Protein AF-A0A7J8EWM6-F1 (afdb_monomer_lite)

Structure (mmCIF, N/CA/C/O backbone):
data_AF-A0A7J8EWM6-F1
#
_entry.id   AF-A0A7J8EWM6-F1
#
loop_
_atom_site.group_PDB
_atom_site.id
_atom_site.type_symbol
_atom_site.label_atom_id
_atom_site.label_alt_id
_atom_site.label_comp_id
_atom_site.label_asym_id
_atom_site.label_entity_id
_atom_site.label_seq_id
_atom_site.pdbx_PDB_ins_code
_atom_site.Cartn_x
_atom_site.Cartn_y
_atom_site.Cartn_z
_atom_site.occupancy
_atom_site.B_iso_or_equiv
_atom_site.auth_seq_id
_atom_site.auth_comp_id
_atom_site.auth_asym_id
_atom_site.auth_atom_id
_atom_site.pdbx_PDB_model_num
ATOM 1 N N . MET A 1 1 ? 20.857 4.469 3.061 1.00 80.75 1 MET A N 1
ATOM 2 C CA . MET A 1 1 ? 19.420 4.807 3.181 1.00 80.75 1 MET A CA 1
ATOM 3 C C . MET A 1 1 ? 18.848 4.501 4.562 1.00 80.75 1 MET A C 1
ATOM 5 O O . MET A 1 1 ? 18.322 5.424 5.166 1.00 80.75 1 MET A O 1
ATOM 9 N N . ALA A 1 2 ? 19.023 3.299 5.124 1.00 87.69 2 ALA A N 1
ATOM 10 C CA . ALA A 1 2 ? 18.462 2.929 6.436 1.00 87.69 2 ALA A CA 1
ATOM 11 C C . ALA A 1 2 ? 18.712 3.943 7.580 1.00 87.69 2 ALA A C 1
ATOM 13 O O . ALA A 1 2 ? 17.785 4.314 8.297 1.00 87.69 2 ALA A O 1
ATOM 14 N N . GLN A 1 3 ? 19.941 4.462 7.718 1.00 91.25 3 GLN A N 1
ATOM 15 C CA . GLN A 1 3 ? 20.266 5.491 8.724 1.00 91.25 3 GLN A CA 1
ATOM 16 C C . GLN A 1 3 ? 19.497 6.806 8.516 1.00 91.25 3 GLN A C 1
ATOM 18 O O . GLN A 1 3 ? 19.156 7.489 9.478 1.00 91.25 3 GLN A O 1
ATOM 23 N N . PHE A 1 4 ? 19.223 7.174 7.264 1.00 92.06 4 PHE A N 1
ATOM 24 C CA . PHE A 1 4 ? 18.443 8.365 6.940 1.00 92.06 4 PHE A CA 1
ATOM 25 C C . PHE A 1 4 ? 16.969 8.163 7.309 1.00 92.06 4 PHE A C 1
ATOM 27 O O . PHE A 1 4 ? 16.397 9.003 8.000 1.00 92.06 4 PHE A O 1
ATOM 34 N N . HIS A 1 5 ? 16.390 7.009 6.955 1.00 93.31 5 HIS A N 1
ATOM 35 C CA . HIS A 1 5 ? 15.033 6.634 7.374 1.00 93.31 5 HIS A CA 1
ATOM 36 C C . HIS A 1 5 ? 14.892 6.597 8.895 1.00 93.31 5 HIS A C 1
ATOM 38 O O . HIS A 1 5 ? 13.878 7.036 9.424 1.00 93.31 5 HIS A O 1
ATOM 44 N N . GLU A 1 6 ? 15.917 6.115 9.605 1.00 94.19 6 GLU A N 1
ATOM 45 C CA . GLU A 1 6 ? 15.952 6.128 11.070 1.00 94.19 6 GLU A CA 1
ATOM 46 C C . GLU A 1 6 ? 15.897 7.548 11.637 1.00 94.19 6 GLU A C 1
ATOM 48 O O . GLU A 1 6 ? 15.084 7.824 12.512 1.00 94.19 6 GLU A O 1
ATOM 53 N N . LYS A 1 7 ? 16.698 8.477 11.108 1.00 96.44 7 LYS A N 1
ATOM 54 C CA . LYS A 1 7 ? 16.684 9.873 11.569 1.00 96.44 7 LYS A CA 1
ATOM 55 C C . LYS A 1 7 ? 15.331 10.550 11.333 1.00 96.44 7 LYS A C 1
ATOM 57 O O . LYS A 1 7 ? 14.840 11.227 12.234 1.00 96.44 7 LYS A O 1
ATOM 62 N N . ILE A 1 8 ? 14.709 10.337 10.168 1.00 96.12 8 ILE A N 1
ATOM 63 C CA . ILE A 1 8 ? 13.366 10.874 9.880 1.00 96.12 8 ILE A CA 1
ATOM 64 C C . ILE A 1 8 ? 12.336 10.269 10.837 1.00 96.12 8 ILE A C 1
ATOM 66 O O . ILE A 1 8 ? 11.538 11.001 11.417 1.00 96.12 8 ILE A O 1
ATOM 70 N N . TYR A 1 9 ? 12.371 8.951 11.038 1.00 96.94 9 TYR A N 1
ATOM 71 C CA . TYR A 1 9 ? 11.491 8.266 11.983 1.00 96.94 9 TYR A CA 1
ATOM 72 C C . TYR A 1 9 ? 11.616 8.840 13.400 1.00 96.94 9 TYR A C 1
ATOM 74 O O . TYR A 1 9 ? 10.601 9.185 14.001 1.00 96.94 9 TYR A O 1
ATOM 82 N N . GLN A 1 10 ? 12.839 8.987 13.920 1.00 97.50 10 GLN A N 1
ATOM 83 C CA . GLN A 1 10 ? 13.068 9.530 15.262 1.00 97.50 10 GLN A CA 1
ATOM 84 C C . GLN A 1 10 ? 12.567 10.971 15.374 1.00 97.50 10 GLN A C 1
ATOM 86 O O . GLN A 1 10 ? 11.915 11.320 16.355 1.00 97.50 10 GLN A O 1
ATOM 91 N N . MET A 1 11 ? 12.794 11.793 14.346 1.00 97.44 11 MET A N 1
ATOM 92 C CA . MET A 1 11 ? 12.261 13.153 14.293 1.00 97.44 11 MET A CA 1
ATOM 93 C C . MET A 1 11 ? 10.727 13.159 14.360 1.00 97.44 11 MET A C 1
ATOM 95 O O . MET A 1 11 ? 10.163 13.823 15.227 1.00 97.44 11 MET A O 1
ATOM 99 N N . LEU A 1 12 ? 10.046 12.390 13.501 1.00 96.94 12 LEU A N 1
ATOM 100 C CA . LEU A 1 12 ? 8.580 12.306 13.498 1.00 96.94 12 LEU A CA 1
ATOM 101 C C . LEU A 1 12 ? 8.041 11.781 14.832 1.00 96.94 12 LEU A C 1
ATOM 103 O O . LEU A 1 12 ? 7.093 12.337 15.379 1.00 96.94 12 LEU A O 1
ATOM 107 N N . LYS A 1 13 ? 8.667 10.740 15.386 1.00 96.81 13 LYS A N 1
ATOM 108 C CA . LYS A 1 13 ? 8.299 10.166 16.681 1.00 96.81 13 LYS A CA 1
ATOM 109 C C . LYS A 1 13 ? 8.401 11.195 17.805 1.00 96.81 13 LYS A C 1
ATOM 111 O O . LYS A 1 13 ? 7.464 11.312 18.589 1.00 96.81 13 LYS A O 1
ATOM 116 N N . ASN A 1 14 ? 9.497 11.948 17.863 1.00 97.50 14 ASN A N 1
ATOM 117 C CA . ASN A 1 14 ? 9.706 12.971 18.884 1.00 97.50 14 ASN A CA 1
ATOM 118 C C . ASN A 1 14 ? 8.673 14.101 18.760 1.00 97.50 14 ASN A C 1
ATOM 120 O O . ASN A 1 14 ? 8.108 14.520 19.766 1.00 97.50 14 ASN A O 1
ATOM 124 N N . LEU A 1 15 ? 8.359 14.541 17.536 1.00 96.81 15 LEU A N 1
ATOM 125 C CA . LEU A 1 15 ? 7.328 15.559 17.290 1.00 96.81 15 LEU A CA 1
ATOM 126 C C . LEU A 1 15 ? 5.929 15.087 17.717 1.00 96.81 15 LEU A C 1
ATOM 128 O O . LEU A 1 15 ? 5.193 15.841 18.348 1.00 96.81 15 LEU A O 1
ATOM 132 N N . LEU A 1 16 ? 5.580 13.826 17.440 1.00 95.75 16 LEU A N 1
ATOM 133 C CA . LEU A 1 16 ? 4.303 13.228 17.856 1.00 95.75 16 LEU A CA 1
ATOM 134 C C . LEU A 1 16 ? 4.159 13.097 19.382 1.00 95.75 16 LEU A C 1
ATOM 136 O O . LEU A 1 16 ? 3.037 12.971 19.873 1.00 95.75 16 LEU A O 1
ATOM 140 N N . GLN A 1 17 ? 5.272 13.089 20.121 1.00 95.31 17 GLN A N 1
ATOM 141 C CA . GLN A 1 17 ? 5.311 12.919 21.577 1.00 95.31 17 GLN A CA 1
ATOM 142 C C . GLN A 1 17 ? 5.496 14.234 22.346 1.00 95.31 17 GLN A C 1
ATOM 144 O O . GLN A 1 17 ? 5.354 14.231 23.566 1.00 95.31 17 GLN A O 1
ATOM 149 N N . LEU A 1 18 ? 5.802 15.343 21.662 1.00 96.38 18 LEU A N 1
ATOM 150 C CA . LEU A 1 18 ? 6.180 16.601 22.307 1.00 96.38 18 LEU A CA 1
ATOM 151 C C . LEU A 1 18 ? 5.006 17.285 23.026 1.00 96.38 18 LEU A C 1
ATOM 153 O O . LEU A 1 18 ? 5.119 17.644 24.194 1.00 96.38 18 LEU A O 1
ATOM 157 N N . SER A 1 19 ? 3.885 17.478 22.330 1.00 96.94 19 SER A N 1
ATOM 158 C CA . SER A 1 19 ? 2.649 18.041 22.889 1.00 96.94 19 SER A CA 1
ATOM 159 C C . SER A 1 19 ? 1.439 17.687 22.013 1.00 96.94 19 SER A C 1
ATOM 161 O O . SER A 1 19 ? 1.625 17.378 20.829 1.00 96.94 19 SER A O 1
ATOM 163 N N . PRO A 1 20 ? 0.198 17.747 22.538 1.00 94.50 20 PRO A N 1
ATOM 164 C CA . PRO A 1 20 ? -1.015 17.547 21.739 1.00 94.50 20 PRO A CA 1
ATOM 165 C C . PRO A 1 20 ? -1.100 18.484 20.526 1.00 94.50 20 PRO A C 1
ATOM 167 O O . PRO A 1 20 ? -1.454 18.048 19.432 1.00 94.50 20 PRO A O 1
ATOM 170 N N . GLU A 1 21 ? -0.704 19.745 20.690 1.00 95.69 21 GLU A N 1
ATOM 171 C CA . GLU A 1 21 ? -0.667 20.752 19.626 1.00 95.69 21 GLU A CA 1
ATOM 172 C C . GLU A 1 21 ? 0.356 20.388 18.548 1.00 95.69 21 GLU A C 1
ATOM 174 O O . GLU A 1 21 ? 0.033 20.403 17.363 1.00 95.69 21 GLU A O 1
ATOM 179 N N . THR A 1 22 ? 1.574 19.999 18.941 1.00 97.06 22 THR A N 1
ATOM 180 C CA . THR A 1 22 ? 2.618 19.602 17.982 1.00 97.06 22 THR A CA 1
ATOM 181 C C . THR A 1 22 ? 2.192 18.357 17.209 1.00 97.06 22 THR A C 1
ATOM 183 O O . THR A 1 22 ? 2.348 18.305 15.988 1.00 97.06 22 THR A O 1
ATOM 186 N N . LYS A 1 23 ? 1.597 17.379 17.906 1.00 96.31 23 LYS A N 1
ATOM 187 C CA . LYS A 1 23 ? 1.028 16.171 17.304 1.00 96.31 23 LYS A CA 1
ATOM 188 C C . LYS A 1 23 ? -0.044 16.519 16.266 1.00 96.31 23 LYS A C 1
ATOM 190 O O . LYS A 1 23 ? -0.004 15.983 15.162 1.00 96.31 23 LYS A O 1
ATOM 195 N N . HIS A 1 24 ? -0.973 17.414 16.597 1.00 95.94 24 HIS A N 1
ATOM 196 C CA . HIS A 1 24 ? -1.996 17.870 15.657 1.00 95.94 24 HIS A CA 1
ATOM 197 C C . HIS A 1 24 ? -1.368 18.545 14.430 1.00 95.94 24 HIS A C 1
ATOM 199 O O . HIS A 1 24 ? -1.663 18.163 13.302 1.00 95.94 24 HIS A O 1
ATOM 205 N N . CYS A 1 25 ? -0.431 19.477 14.626 1.00 97.19 25 CYS A N 1
ATOM 206 C CA . CYS A 1 25 ? 0.234 20.179 13.528 1.00 97.19 25 CYS A CA 1
ATOM 207 C C . CYS A 1 25 ? 0.987 19.230 12.584 1.00 97.19 25 CYS A C 1
ATOM 209 O O . CYS A 1 25 ? 0.867 19.361 11.364 1.00 97.19 25 CYS A O 1
ATOM 211 N N . ILE A 1 26 ? 1.744 18.262 13.116 1.00 97.56 26 ILE A N 1
ATOM 212 C CA . ILE A 1 26 ? 2.507 17.330 12.273 1.00 97.56 26 ILE A CA 1
ATOM 213 C C . ILE A 1 26 ? 1.589 16.358 11.525 1.00 97.56 26 ILE A C 1
ATOM 215 O O . ILE A 1 26 ? 1.827 16.086 10.349 1.00 97.56 26 ILE A O 1
ATOM 219 N N . LEU A 1 27 ? 0.517 15.869 12.158 1.00 97.69 27 LEU A N 1
ATOM 220 C CA . LEU A 1 27 ? -0.456 15.004 11.492 1.00 97.69 27 LEU A CA 1
ATOM 221 C C . LEU A 1 27 ? -1.254 15.779 10.434 1.00 97.69 27 LEU A C 1
ATOM 223 O O . LEU A 1 27 ? -1.438 15.263 9.334 1.00 97.69 27 LEU A O 1
ATOM 227 N N . SER A 1 28 ? -1.644 17.029 10.709 1.00 97.50 28 SER A N 1
ATOM 228 C CA . SER A 1 28 ? -2.251 17.938 9.725 1.00 97.50 28 SER A CA 1
ATOM 229 C C . SER A 1 28 ? -1.329 18.159 8.528 1.00 97.50 28 SER A C 1
ATOM 231 O O . SER A 1 28 ? -1.771 18.071 7.383 1.00 97.50 28 SER A O 1
ATOM 233 N N . TRP A 1 29 ? -0.035 18.394 8.767 1.00 97.75 29 TRP A N 1
ATOM 234 C CA . TRP A 1 29 ? 0.949 18.525 7.694 1.00 97.75 29 TRP A CA 1
ATOM 235 C C . TRP A 1 29 ? 1.056 17.242 6.860 1.00 97.75 29 TRP A C 1
ATOM 237 O O . TRP A 1 29 ? 1.016 17.319 5.632 1.00 97.75 29 TRP A O 1
ATOM 247 N N . LEU A 1 30 ? 1.123 16.068 7.501 1.00 98.25 30 LEU A N 1
ATOM 248 C CA . LEU A 1 30 ? 1.152 14.774 6.810 1.00 98.25 30 LEU A CA 1
ATOM 249 C C . LEU A 1 30 ? -0.106 14.561 5.960 1.00 98.25 30 LEU A C 1
ATOM 251 O O . LEU A 1 30 ? 0.004 14.263 4.772 1.00 98.25 30 LEU A O 1
ATOM 255 N N . GLY A 1 31 ? -1.292 14.758 6.536 1.00 97.56 31 GLY A N 1
ATOM 256 C CA . GLY A 1 31 ? -2.563 14.598 5.832 1.00 97.56 31 GLY A CA 1
ATOM 257 C C . GLY A 1 31 ? -2.707 15.548 4.642 1.00 97.56 31 GLY A C 1
ATOM 258 O O . GLY A 1 31 ? -3.067 15.115 3.547 1.00 97.56 31 GLY A O 1
ATOM 259 N N . ASN A 1 32 ? -2.341 16.822 4.812 1.00 96.88 32 ASN A N 1
ATOM 260 C CA . ASN A 1 32 ? -2.344 17.812 3.732 1.00 96.88 32 ASN A CA 1
ATOM 261 C C . ASN A 1 32 ? -1.320 17.474 2.640 1.00 96.88 32 ASN A C 1
ATOM 263 O O . ASN A 1 32 ? -1.623 17.594 1.454 1.00 96.88 32 ASN A O 1
ATOM 267 N N . CYS A 1 33 ? -0.122 17.022 3.025 1.00 97.50 33 CYS A N 1
ATOM 268 C CA . CYS A 1 33 ? 0.924 16.611 2.093 1.00 97.50 33 CYS A CA 1
ATOM 269 C C . CYS A 1 33 ? 0.457 15.444 1.215 1.00 97.50 33 CYS A C 1
ATOM 271 O O . CYS A 1 33 ? 0.578 15.505 -0.010 1.00 97.50 33 CYS A O 1
ATOM 273 N N . LEU A 1 34 ? -0.122 14.406 1.824 1.00 97.69 34 LEU A N 1
ATOM 274 C CA . LEU A 1 34 ? -0.662 13.258 1.101 1.00 97.69 34 LEU A CA 1
ATOM 275 C C . LEU A 1 34 ? -1.830 13.661 0.195 1.00 97.69 34 LEU A C 1
ATOM 277 O O . LEU A 1 34 ? -1.856 13.281 -0.974 1.00 97.69 34 LEU A O 1
ATOM 281 N N . HIS A 1 35 ? -2.747 14.492 0.690 1.00 95.81 35 HIS A N 1
ATOM 282 C CA . HIS A 1 35 ? -3.892 14.964 -0.085 1.00 95.81 35 HIS A CA 1
ATOM 283 C C . HIS A 1 35 ? -3.485 15.790 -1.315 1.00 95.81 35 HIS A C 1
ATOM 285 O O . HIS A 1 35 ? -3.961 15.530 -2.420 1.00 95.81 35 HIS A O 1
ATOM 291 N N . ALA A 1 36 ? -2.543 16.727 -1.161 1.00 95.31 36 ALA A N 1
ATOM 292 C CA . ALA A 1 36 ? -2.014 17.533 -2.266 1.00 95.31 36 ALA A CA 1
ATOM 293 C C . ALA A 1 36 ? -1.367 16.677 -3.372 1.00 95.31 36 ALA A C 1
ATOM 295 O O . ALA A 1 36 ? -1.263 17.094 -4.524 1.00 95.31 36 ALA A O 1
ATOM 296 N N . ASN A 1 37 ? -0.961 15.455 -3.029 1.00 95.06 37 ASN A N 1
ATOM 297 C CA . ASN A 1 37 ? -0.295 14.509 -3.910 1.00 95.06 37 ASN A CA 1
ATOM 298 C C . ASN A 1 37 ? -1.194 13.343 -4.361 1.00 95.06 37 ASN A C 1
ATOM 300 O O . ASN A 1 37 ? -0.712 12.444 -5.050 1.00 95.06 37 ASN A O 1
ATOM 304 N N . ALA A 1 38 ? -2.497 13.369 -4.057 1.00 93.12 38 ALA A N 1
ATOM 305 C CA . ALA A 1 38 ? -3.455 12.317 -4.420 1.00 93.12 38 ALA A CA 1
ATOM 306 C C . ALA A 1 38 ? -3.567 12.069 -5.940 1.00 93.12 38 ALA A C 1
ATOM 308 O O . ALA A 1 38 ? -4.041 11.030 -6.389 1.00 93.12 38 ALA A O 1
ATOM 309 N N . GLY A 1 39 ? -3.129 13.020 -6.773 1.00 89.75 39 GLY A N 1
ATOM 310 C CA . GLY A 1 39 ? -3.094 12.845 -8.226 1.00 89.75 39 GLY A CA 1
ATOM 311 C C . GLY A 1 39 ? -1.971 11.938 -8.739 1.00 89.75 39 GLY A C 1
ATOM 312 O O . GLY A 1 39 ? -2.036 11.519 -9.891 1.00 89.75 39 GLY A O 1
ATOM 313 N N . ARG A 1 40 ? -0.974 11.588 -7.911 1.00 90.06 40 ARG A N 1
ATOM 314 C CA . ARG A 1 40 ? 0.211 10.809 -8.325 1.00 90.06 40 ARG A CA 1
ATOM 315 C C . ARG A 1 40 ? -0.113 9.427 -8.904 1.00 90.06 40 ARG A C 1
ATOM 317 O O . ARG A 1 40 ? 0.634 8.963 -9.765 1.00 90.06 40 ARG A O 1
ATOM 324 N N . THR A 1 41 ? -1.187 8.784 -8.451 1.00 84.25 41 THR A N 1
ATOM 325 C CA . THR A 1 41 ? -1.615 7.438 -8.887 1.00 84.25 41 THR A CA 1
ATOM 326 C C . THR A 1 41 ? -2.631 7.469 -10.029 1.00 84.25 41 THR A C 1
ATOM 328 O O . THR A 1 41 ? -2.963 6.430 -10.593 1.00 84.25 41 THR A O 1
ATOM 331 N N . LYS A 1 42 ? -3.120 8.650 -10.432 1.00 82.06 42 LYS A N 1
ATOM 332 C CA . LYS A 1 42 ? -4.115 8.759 -11.505 1.00 82.06 42 LYS A CA 1
ATOM 333 C C . LYS A 1 42 ? -3.479 8.484 -12.868 1.00 82.06 42 LYS A C 1
ATOM 335 O O . LYS A 1 42 ? -2.371 8.932 -13.152 1.00 82.06 42 LYS A O 1
ATOM 340 N N . ILE A 1 43 ? -4.220 7.812 -13.753 1.00 66.88 43 ILE A N 1
ATOM 341 C CA . ILE A 1 43 ? -3.747 7.393 -15.089 1.00 66.88 43 ILE A CA 1
ATOM 342 C C . ILE A 1 43 ? -3.171 8.571 -15.891 1.00 66.88 43 ILE A C 1
ATOM 344 O O . ILE A 1 43 ? -2.110 8.442 -16.503 1.00 66.88 43 ILE A O 1
ATOM 348 N N . TRP A 1 44 ? -3.824 9.735 -15.839 1.00 61.22 44 TRP A N 1
ATOM 349 C CA . TRP A 1 44 ? -3.383 10.934 -16.556 1.00 61.22 44 TRP A CA 1
ATOM 350 C C . TRP A 1 44 ? -2.036 11.474 -16.059 1.00 61.22 44 TRP A C 1
ATOM 352 O O . TRP A 1 44 ? -1.294 12.048 -16.848 1.00 61.22 44 TRP A O 1
ATOM 362 N N . ALA A 1 45 ? -1.655 11.240 -14.798 1.00 59.16 45 ALA A N 1
ATOM 363 C CA . ALA A 1 45 ? -0.362 11.679 -14.272 1.00 59.16 45 ALA A CA 1
ATOM 364 C C . ALA A 1 45 ? 0.826 10.962 -14.942 1.00 59.16 45 ALA A C 1
ATOM 366 O O . ALA A 1 45 ? 1.942 11.472 -14.911 1.00 59.16 45 ALA A O 1
ATOM 367 N N . ASN A 1 46 ? 0.595 9.807 -15.579 1.00 56.47 46 ASN A N 1
ATOM 368 C CA . ASN A 1 46 ? 1.596 9.096 -16.383 1.00 56.47 46 ASN A CA 1
ATOM 369 C C . ASN A 1 46 ? 1.660 9.574 -17.846 1.00 56.47 46 ASN A C 1
ATOM 371 O O . ASN A 1 46 ? 2.564 9.170 -18.571 1.00 56.47 46 ASN A O 1
ATOM 375 N N . GLN A 1 47 ? 0.692 10.379 -18.287 1.00 55.44 47 GLN A N 1
ATOM 376 C CA . GLN A 1 47 ? 0.583 10.915 -19.653 1.00 55.44 47 GLN A CA 1
ATOM 377 C C . GLN A 1 47 ? 0.924 12.410 -19.719 1.00 55.44 47 GLN A C 1
ATOM 379 O O . GLN A 1 47 ? 0.969 12.993 -20.800 1.00 55.44 47 GLN A O 1
ATOM 384 N N . MET A 1 48 ? 1.142 13.035 -18.562 1.00 58.56 48 MET A N 1
ATOM 385 C CA . MET A 1 48 ? 1.472 14.448 -18.458 1.00 58.56 48 MET A CA 1
ATOM 386 C C . MET A 1 48 ? 2.883 14.719 -19.009 1.00 58.56 48 MET A C 1
ATOM 388 O O . MET A 1 48 ? 3.816 13.986 -18.673 1.00 58.56 48 MET A O 1
ATOM 392 N N . PRO A 1 49 ? 3.058 15.775 -19.827 1.00 54.66 49 PRO A N 1
ATOM 393 C CA . PRO A 1 49 ? 4.371 16.241 -20.267 1.00 54.66 49 PRO A CA 1
ATOM 394 C C . PRO A 1 49 ? 5.326 16.479 -19.091 1.00 54.66 49 PRO A C 1
ATOM 396 O O . PRO A 1 49 ? 4.885 16.902 -18.021 1.00 54.66 49 PRO A O 1
ATOM 399 N N . GLU A 1 50 ? 6.636 16.286 -19.299 1.00 58.66 50 GLU A N 1
ATOM 400 C CA . GLU A 1 50 ? 7.644 16.343 -18.224 1.00 58.66 50 GLU A CA 1
ATOM 401 C C . GLU A 1 50 ? 7.607 17.635 -17.388 1.00 58.66 50 GLU A C 1
ATOM 403 O O . GLU A 1 50 ? 7.886 17.614 -16.190 1.00 58.66 50 GLU A O 1
ATOM 408 N N . ILE A 1 51 ? 7.179 18.747 -17.991 1.00 54.09 51 ILE A N 1
ATOM 409 C CA . ILE A 1 51 ? 7.007 20.047 -17.330 1.00 54.09 51 ILE A CA 1
ATOM 410 C C . ILE A 1 51 ? 6.007 20.019 -16.158 1.00 54.09 51 ILE A C 1
ATOM 412 O O . ILE A 1 51 ? 6.131 20.815 -15.233 1.00 54.09 51 ILE A O 1
ATOM 416 N N . PHE A 1 52 ? 5.051 19.086 -16.151 1.00 57.47 52 PHE A N 1
ATOM 417 C CA . PHE A 1 52 ? 4.055 18.943 -15.086 1.00 57.47 52 PHE A CA 1
ATOM 418 C C . PHE A 1 52 ? 4.480 17.954 -13.991 1.00 57.47 52 PHE A C 1
ATOM 420 O O . PHE A 1 52 ? 3.811 17.879 -12.958 1.00 57.47 52 PHE A O 1
ATOM 427 N N . PHE A 1 53 ? 5.612 17.244 -14.136 1.00 57.19 53 PHE A N 1
ATOM 428 C CA . PHE A 1 53 ? 6.146 16.411 -13.046 1.00 57.19 53 PHE A CA 1
ATOM 429 C C . PHE A 1 53 ? 6.519 17.233 -11.804 1.00 57.19 53 PHE A C 1
ATOM 431 O O . PHE A 1 53 ? 6.561 16.682 -10.708 1.00 57.19 53 PHE A O 1
ATOM 438 N N . GLN A 1 54 ? 6.713 18.548 -11.948 1.00 64.62 54 GLN A N 1
ATOM 439 C CA . GLN A 1 54 ? 6.967 19.464 -10.832 1.00 64.62 54 GLN A CA 1
ATOM 440 C C . GLN A 1 54 ? 5.725 19.768 -9.975 1.00 64.62 54 GLN A C 1
ATOM 442 O O . GLN A 1 54 ? 5.856 20.395 -8.928 1.00 64.62 54 GLN A O 1
ATOM 447 N N . MET A 1 55 ? 4.525 19.333 -10.383 1.00 80.19 55 MET A N 1
ATOM 448 C CA . MET A 1 55 ? 3.291 19.602 -9.632 1.00 80.19 55 MET A CA 1
ATOM 449 C C . MET A 1 55 ? 3.153 18.732 -8.370 1.00 80.19 55 MET A C 1
ATOM 451 O O . MET A 1 55 ? 2.385 19.070 -7.472 1.00 80.19 55 MET A O 1
ATOM 455 N N . TYR A 1 56 ? 3.898 17.625 -8.292 1.00 89.75 56 TYR A N 1
ATOM 456 C CA . TYR A 1 56 ? 3.876 16.687 -7.171 1.00 89.75 56 TYR A CA 1
ATOM 457 C C . TYR A 1 56 ? 5.259 16.529 -6.539 1.00 89.75 56 TYR A C 1
ATOM 459 O O . TYR A 1 56 ? 6.288 16.744 -7.177 1.00 89.75 56 TYR A O 1
ATOM 467 N N . ALA A 1 57 ? 5.288 16.105 -5.276 1.00 92.94 57 ALA A N 1
ATOM 468 C CA . ALA A 1 57 ? 6.536 15.751 -4.611 1.00 92.94 57 ALA A CA 1
ATOM 469 C C . ALA A 1 57 ? 7.197 14.549 -5.306 1.00 92.94 57 ALA A C 1
ATOM 471 O O . ALA A 1 57 ? 6.519 13.734 -5.931 1.00 92.94 57 ALA A O 1
ATOM 472 N N . SER A 1 58 ? 8.520 14.431 -5.197 1.00 92.19 58 SER A N 1
ATOM 473 C CA . SER A 1 58 ? 9.303 13.411 -5.906 1.00 92.19 58 SER A CA 1
ATOM 474 C C . SER A 1 58 ? 9.081 11.989 -5.375 1.00 92.19 58 SER A C 1
ATOM 476 O O . SER A 1 58 ? 8.654 11.782 -4.237 1.00 92.19 58 SER A O 1
ATOM 478 N N . ASP A 1 59 ? 9.441 10.981 -6.174 1.00 92.06 59 ASP A N 1
ATOM 479 C CA . ASP A 1 59 ? 9.381 9.578 -5.737 1.00 92.06 59 ASP A CA 1
ATOM 480 C C . ASP A 1 59 ? 10.331 9.312 -4.559 1.00 92.06 59 ASP A C 1
ATOM 482 O O . ASP A 1 59 ? 9.982 8.603 -3.618 1.00 92.06 59 ASP A O 1
ATOM 486 N N . ALA A 1 60 ? 11.497 9.968 -4.547 1.00 93.00 60 ALA A N 1
ATOM 487 C CA . ALA A 1 60 ? 12.431 9.913 -3.426 1.00 93.00 60 ALA A CA 1
ATOM 488 C C . ALA A 1 60 ? 11.817 10.462 -2.127 1.00 93.00 60 ALA A C 1
ATOM 490 O O . ALA A 1 60 ? 12.046 9.900 -1.055 1.00 93.00 60 ALA A O 1
ATOM 491 N N . PHE A 1 61 ? 11.021 11.536 -2.198 1.00 95.62 61 PHE A N 1
ATOM 492 C CA . PHE A 1 61 ? 10.302 12.050 -1.032 1.00 95.62 61 PHE A CA 1
ATOM 493 C C . PHE A 1 61 ? 9.333 10.998 -0.479 1.00 95.62 61 PHE A C 1
ATOM 495 O O . PHE A 1 61 ? 9.388 10.682 0.708 1.00 95.62 61 PHE A O 1
ATOM 502 N N . PHE A 1 62 ? 8.504 10.403 -1.340 1.00 96.44 62 PHE A N 1
ATOM 503 C CA . PHE A 1 62 ? 7.502 9.420 -0.926 1.00 96.44 62 PHE A CA 1
ATOM 504 C C . PHE A 1 62 ? 8.095 8.103 -0.421 1.00 96.44 62 PHE A C 1
ATOM 506 O O . PHE A 1 62 ? 7.583 7.557 0.554 1.00 96.44 62 PHE A O 1
ATOM 513 N N . LEU A 1 63 ? 9.187 7.611 -1.015 1.00 95.12 63 LEU A N 1
ATOM 514 C CA . LEU A 1 63 ? 9.891 6.436 -0.495 1.00 95.12 63 LEU A CA 1
ATOM 515 C C . LEU A 1 63 ? 10.438 6.689 0.915 1.00 95.12 63 LEU A C 1
ATOM 517 O O . LEU A 1 63 ? 10.262 5.864 1.809 1.00 95.12 63 LEU A O 1
ATOM 521 N N . ASN A 1 64 ? 11.067 7.846 1.141 1.00 96.06 64 ASN A N 1
ATOM 522 C CA . ASN A 1 64 ? 11.633 8.186 2.446 1.00 96.06 64 ASN A CA 1
ATOM 523 C C . ASN A 1 64 ? 10.551 8.447 3.504 1.00 96.06 64 ASN A C 1
ATOM 525 O O . ASN A 1 64 ? 10.685 7.990 4.641 1.00 96.06 64 ASN A O 1
ATOM 529 N N . LEU A 1 65 ? 9.474 9.148 3.134 1.00 97.00 65 LEU A N 1
ATOM 530 C CA . LEU A 1 65 ? 8.328 9.373 4.011 1.00 97.00 65 LEU A CA 1
ATOM 531 C C . LEU A 1 65 ? 7.641 8.046 4.356 1.00 97.00 65 LEU A C 1
ATOM 533 O O . LEU A 1 65 ? 7.438 7.752 5.532 1.00 97.00 65 LEU A O 1
ATOM 537 N N . GLY A 1 66 ? 7.350 7.219 3.348 1.00 97.06 66 GLY A N 1
ATOM 538 C CA . GLY A 1 66 ? 6.756 5.895 3.518 1.00 97.06 66 GLY A CA 1
ATOM 539 C C . GLY A 1 66 ? 7.591 5.000 4.433 1.00 97.06 66 GLY A C 1
ATOM 540 O O . GLY A 1 66 ? 7.042 4.393 5.347 1.00 97.06 66 GLY A O 1
ATOM 541 N N . ALA A 1 67 ? 8.920 4.987 4.278 1.00 96.69 67 ALA A N 1
ATOM 542 C CA . ALA A 1 67 ? 9.821 4.234 5.151 1.00 96.69 67 ALA A CA 1
ATOM 543 C C . ALA A 1 67 ? 9.774 4.701 6.620 1.00 96.69 67 ALA A C 1
ATOM 545 O O . ALA A 1 67 ? 9.795 3.877 7.539 1.00 96.69 67 ALA A O 1
ATOM 546 N N . ALA A 1 68 ? 9.680 6.010 6.867 1.00 97.19 68 ALA A N 1
ATOM 547 C CA . ALA A 1 68 ? 9.571 6.548 8.223 1.00 97.19 68 ALA A CA 1
ATOM 548 C C . ALA A 1 68 ? 8.199 6.254 8.861 1.00 97.19 68 ALA A C 1
ATOM 550 O O . ALA A 1 68 ? 8.130 5.857 10.027 1.00 97.19 68 ALA A O 1
ATOM 551 N N . LEU A 1 69 ? 7.114 6.389 8.093 1.00 97.75 69 LEU A N 1
ATOM 552 C CA . LEU A 1 69 ? 5.756 6.055 8.530 1.00 97.75 69 LEU A CA 1
ATOM 553 C C . LEU A 1 69 ? 5.595 4.545 8.792 1.00 97.75 69 LEU A C 1
ATOM 555 O O . LEU A 1 69 ? 5.023 4.141 9.806 1.00 97.75 69 LEU A O 1
ATOM 559 N N . LEU A 1 70 ? 6.218 3.700 7.963 1.00 97.38 70 LEU A N 1
ATOM 560 C CA . LEU A 1 70 ? 6.322 2.257 8.186 1.00 97.38 70 LEU A CA 1
ATOM 561 C C . LEU A 1 70 ? 6.954 1.928 9.541 1.00 97.38 70 LEU A C 1
ATOM 563 O O . LEU A 1 70 ? 6.454 1.053 10.252 1.00 97.38 70 LEU A O 1
ATOM 567 N N . LYS A 1 71 ? 8.020 2.643 9.930 1.00 96.69 71 LYS A N 1
ATOM 568 C CA . LYS A 1 71 ? 8.658 2.489 11.249 1.00 96.69 71 LYS A CA 1
ATOM 569 C C . LYS A 1 71 ? 7.731 2.881 12.404 1.00 96.69 71 LYS A C 1
ATOM 571 O O . LYS A 1 71 ? 7.733 2.203 13.431 1.00 96.69 71 LYS A O 1
ATOM 576 N N . LEU A 1 72 ? 6.894 3.912 12.240 1.00 96.50 72 LEU A N 1
ATOM 577 C CA . LEU A 1 72 ? 5.870 4.278 13.234 1.00 96.50 72 LEU A CA 1
ATOM 578 C C . LEU A 1 72 ? 4.796 3.193 13.407 1.00 96.50 72 LEU A C 1
ATOM 580 O O . LEU A 1 72 ? 4.222 3.082 14.492 1.00 96.50 72 LEU A O 1
ATOM 584 N N . CYS A 1 73 ? 4.552 2.377 12.377 1.00 96.88 73 CYS A N 1
ATOM 585 C CA . CYS A 1 73 ? 3.567 1.296 12.416 1.00 96.88 73 CYS A CA 1
ATOM 586 C C . CYS A 1 73 ? 4.096 -0.023 13.005 1.00 96.88 73 CYS A C 1
ATOM 588 O O . CYS A 1 73 ? 3.308 -0.829 13.508 1.00 96.88 73 CYS A O 1
ATOM 590 N N . GLN A 1 74 ? 5.417 -0.245 13.023 1.00 95.31 74 GLN A N 1
ATOM 591 C CA . GLN A 1 74 ? 6.012 -1.507 13.502 1.00 95.31 74 GLN A CA 1
ATOM 592 C C . GLN A 1 74 ? 5.550 -1.972 14.898 1.00 95.31 74 GLN A C 1
ATOM 594 O O . GLN A 1 74 ? 5.372 -3.177 15.078 1.00 95.31 74 GLN A O 1
ATOM 599 N N . PRO A 1 75 ? 5.281 -1.095 15.891 1.00 94.19 75 PRO A N 1
ATOM 600 C CA . PRO A 1 75 ? 4.793 -1.534 17.200 1.00 94.19 75 PRO A CA 1
ATOM 601 C C . PRO A 1 75 ? 3.474 -2.320 17.169 1.00 94.19 75 PRO A C 1
ATOM 603 O O . PRO A 1 75 ? 3.203 -3.060 18.115 1.00 94.19 75 PRO A O 1
ATOM 606 N N . PHE A 1 76 ? 2.656 -2.156 16.124 1.00 93.69 76 PHE A N 1
ATOM 607 C CA . PHE A 1 76 ? 1.388 -2.870 15.955 1.00 93.69 76 PHE A CA 1
ATOM 608 C C . PHE A 1 76 ? 1.318 -3.736 14.687 1.00 93.69 76 PHE A C 1
ATOM 610 O O . PHE A 1 76 ? 0.352 -4.484 14.553 1.00 93.69 76 PHE A O 1
ATOM 617 N N . CYS A 1 77 ? 2.329 -3.702 13.811 1.00 93.38 77 CYS A N 1
ATOM 618 C CA . CYS A 1 77 ? 2.442 -4.575 12.635 1.00 93.38 77 CYS A CA 1
ATOM 619 C C . CYS A 1 77 ? 3.022 -5.944 13.005 1.00 93.38 77 CYS A C 1
ATOM 621 O O . CYS A 1 77 ? 4.130 -6.306 12.613 1.00 93.38 77 CYS A O 1
ATOM 623 N N . LYS A 1 78 ? 2.284 -6.687 13.825 1.00 86.56 78 LYS A N 1
ATOM 624 C CA . LYS A 1 78 ? 2.585 -8.081 14.153 1.00 86.56 78 LYS A CA 1
ATOM 625 C C . LYS A 1 78 ? 1.328 -8.896 13.880 1.00 86.56 78 LYS A C 1
ATOM 627 O O . LYS A 1 78 ? 0.259 -8.435 14.289 1.00 86.56 78 LYS A O 1
ATOM 632 N N . PRO A 1 79 ? 1.425 -10.110 13.308 1.00 73.12 79 PRO A N 1
ATOM 633 C CA . PRO A 1 79 ? 0.239 -10.864 12.905 1.00 73.12 79 PRO A CA 1
ATOM 634 C C . PRO A 1 79 ? -0.791 -11.082 14.021 1.00 73.12 79 PRO A C 1
ATOM 636 O O . PRO A 1 79 ? -1.981 -11.145 13.752 1.00 73.12 79 PRO A O 1
ATOM 639 N N . ARG A 1 80 ? -0.350 -11.144 15.287 1.00 80.81 80 ARG A N 1
ATOM 640 C CA . ARG A 1 80 ? -1.209 -11.343 16.470 1.00 80.81 80 ARG A CA 1
ATOM 641 C C . ARG A 1 80 ? -1.397 -10.101 17.350 1.00 80.81 80 ARG A C 1
ATOM 643 O O . ARG A 1 80 ? -1.689 -10.214 18.537 1.00 80.81 80 ARG A O 1
ATOM 650 N N . SER A 1 81 ? -1.187 -8.906 16.803 1.00 87.62 81 SER A N 1
ATOM 651 C CA . SER A 1 81 ? -1.330 -7.648 17.543 1.00 87.62 81 SER A CA 1
ATOM 652 C C . SER A 1 81 ? -2.802 -7.282 17.755 1.00 87.62 81 SER A C 1
ATOM 654 O O . SER A 1 81 ? -3.476 -6.847 16.826 1.00 87.62 81 SER A O 1
ATOM 656 N N . SER A 1 82 ? -3.287 -7.339 18.998 1.00 90.81 82 SER A N 1
ATOM 657 C CA . SER A 1 82 ? -4.621 -6.825 19.364 1.00 90.81 82 SER A CA 1
ATOM 658 C C . SER A 1 82 ? -4.775 -5.326 19.092 1.00 90.81 82 SER A C 1
ATOM 660 O O . SER A 1 82 ? -5.868 -4.854 18.794 1.00 90.81 82 SER A O 1
ATOM 662 N N . ARG A 1 83 ? -3.673 -4.560 19.131 1.00 93.00 83 ARG A N 1
ATOM 663 C CA . ARG A 1 83 ? -3.691 -3.121 18.822 1.00 93.00 83 ARG A CA 1
ATOM 664 C C . ARG A 1 83 ? -4.120 -2.856 17.384 1.00 93.00 83 ARG A C 1
ATOM 666 O O . ARG A 1 83 ? -4.755 -1.838 17.142 1.00 93.00 83 ARG A O 1
ATOM 673 N N . LEU A 1 84 ? -3.798 -3.751 16.451 1.00 93.50 84 LEU A N 1
ATOM 674 C CA . LEU A 1 84 ? -4.188 -3.599 15.050 1.00 93.50 84 LEU A CA 1
ATOM 675 C C . LEU A 1 84 ? -5.711 -3.660 14.873 1.00 93.50 84 LEU A C 1
ATOM 677 O O . LEU A 1 84 ? -6.258 -2.907 14.076 1.00 93.50 84 LEU A O 1
ATOM 681 N N . LEU A 1 85 ? -6.395 -4.484 15.672 1.00 94.19 85 LEU A N 1
ATOM 682 C CA . LEU A 1 85 ? -7.856 -4.626 15.651 1.00 94.19 85 LEU A CA 1
ATOM 683 C C . LEU A 1 85 ? -8.591 -3.386 16.179 1.00 94.19 85 LEU A C 1
ATOM 685 O O . LEU A 1 85 ? -9.796 -3.268 16.014 1.00 94.19 85 LEU A O 1
ATOM 689 N N . THR A 1 86 ? -7.870 -2.424 16.767 1.00 95.00 86 THR A N 1
ATOM 690 C CA . THR A 1 86 ? -8.437 -1.116 17.133 1.00 95.00 86 THR A CA 1
ATOM 691 C C . THR A 1 86 ? -8.567 -0.161 15.942 1.00 95.00 86 THR A C 1
ATOM 693 O O . THR A 1 86 ? -9.030 0.968 16.122 1.00 95.00 86 THR A O 1
ATOM 696 N N . PHE A 1 87 ? -8.134 -0.573 14.744 1.00 95.69 87 PHE A N 1
ATOM 697 C CA . PHE A 1 87 ? -8.365 0.170 13.511 1.00 95.69 87 PHE A CA 1
ATOM 698 C C . PHE A 1 87 ? -9.864 0.341 13.265 1.00 95.69 87 PHE A C 1
ATOM 700 O O . PHE A 1 87 ? -10.606 -0.638 13.225 1.00 95.69 87 PHE A O 1
ATOM 707 N N . ASN A 1 88 ? -10.295 1.583 13.051 1.00 95.94 88 ASN A N 1
ATOM 708 C CA . ASN A 1 88 ? -11.677 1.869 12.700 1.00 95.94 88 ASN A CA 1
ATOM 709 C C . ASN A 1 88 ? -11.788 2.334 11.232 1.00 95.94 88 ASN A C 1
ATOM 711 O O . ASN A 1 88 ? -11.386 3.462 10.928 1.00 95.94 88 ASN A O 1
ATOM 715 N N . PRO A 1 89 ? -12.370 1.518 10.327 1.00 95.56 89 PRO A N 1
ATOM 716 C CA . PRO A 1 89 ? -12.466 1.852 8.909 1.00 95.56 89 PRO A CA 1
ATOM 717 C C . PRO A 1 89 ? -13.405 3.030 8.624 1.00 95.56 89 PRO A C 1
ATOM 719 O O . PRO A 1 89 ? -13.245 3.689 7.602 1.00 95.56 89 PRO A O 1
ATOM 722 N N . THR A 1 90 ? -14.324 3.395 9.533 1.00 96.06 90 THR A N 1
ATOM 723 C CA . THR A 1 90 ? -15.190 4.572 9.320 1.00 96.06 90 THR A CA 1
ATOM 724 C C . THR A 1 90 ? -14.399 5.877 9.222 1.00 96.06 90 THR A C 1
ATOM 726 O O . THR A 1 90 ? -14.928 6.858 8.710 1.00 96.06 90 THR A O 1
ATOM 729 N N . TYR A 1 91 ? -13.129 5.892 9.649 1.00 97.19 91 TYR A N 1
ATOM 730 C CA . TYR A 1 91 ? -12.209 7.010 9.430 1.00 97.19 91 TYR A CA 1
ATOM 731 C C . TYR A 1 91 ? -12.128 7.405 7.949 1.00 97.19 91 TYR A C 1
ATOM 733 O O . TYR A 1 91 ? -12.124 8.587 7.621 1.00 97.19 91 TYR A O 1
ATOM 741 N N . CYS A 1 92 ? -12.113 6.418 7.051 1.00 96.69 92 CYS A N 1
ATOM 742 C CA . CYS A 1 92 ? -11.997 6.632 5.610 1.00 96.69 92 CYS A CA 1
ATOM 743 C C . CYS A 1 92 ? -13.297 7.136 4.966 1.00 96.69 92 CYS A C 1
ATOM 745 O O . CYS A 1 92 ? -13.264 7.618 3.841 1.00 96.69 92 CYS A O 1
ATOM 747 N N . ALA A 1 93 ? -14.428 7.035 5.667 1.00 95.44 93 ALA A N 1
ATOM 748 C CA . ALA A 1 93 ? -15.737 7.480 5.189 1.00 95.44 93 ALA A CA 1
ATOM 749 C C . ALA A 1 93 ? -16.098 8.904 5.650 1.00 95.44 93 ALA A C 1
ATOM 751 O O . ALA A 1 93 ? -17.173 9.411 5.319 1.00 95.44 93 ALA A O 1
ATOM 752 N N . LEU A 1 94 ? -15.235 9.542 6.447 1.00 94.56 94 LEU A N 1
ATOM 753 C CA . LEU A 1 94 ? -15.440 10.917 6.884 1.00 94.56 94 LEU A CA 1
ATOM 754 C C . LEU A 1 94 ? -15.294 11.881 5.707 1.00 94.56 94 LEU A C 1
ATOM 756 O O . LEU A 1 94 ? -14.285 11.883 5.004 1.00 94.56 94 LEU A O 1
ATOM 760 N N . LYS A 1 95 ? -16.308 12.731 5.548 1.00 92.25 95 LYS A N 1
ATOM 761 C CA . LYS A 1 95 ? -16.318 13.833 4.583 1.00 92.25 95 LYS A CA 1
ATOM 762 C C . LYS A 1 95 ? -15.414 14.979 5.055 1.00 92.25 95 LYS A C 1
ATOM 764 O O . LYS A 1 95 ? -14.765 14.889 6.096 1.00 92.25 95 LYS A O 1
ATOM 769 N N . GLU A 1 96 ? -15.377 16.062 4.282 1.00 90.38 96 GLU A N 1
ATOM 770 C CA . GLU A 1 96 ? -14.744 17.325 4.683 1.00 90.38 96 GLU A CA 1
ATOM 771 C C . GLU A 1 96 ? -15.197 17.741 6.094 1.00 90.38 96 GLU A C 1
ATOM 773 O O . GLU A 1 96 ? -16.391 17.837 6.373 1.00 90.38 96 GLU A O 1
ATOM 778 N N . LEU A 1 97 ? -14.213 17.959 6.966 1.00 92.50 97 LEU A N 1
ATOM 779 C CA . LEU A 1 97 ? -14.348 18.465 8.330 1.00 92.50 97 LEU A CA 1
ATOM 780 C C . LEU A 1 97 ? -13.566 19.775 8.419 1.00 92.50 97 LEU A C 1
ATOM 782 O O . LEU A 1 97 ? -12.495 19.882 7.796 1.00 92.50 97 LEU A O 1
ATOM 786 N N . ASP A 1 98 ? -14.058 20.722 9.215 1.00 93.31 98 ASP A N 1
ATOM 787 C CA . ASP A 1 98 ? -13.291 21.923 9.549 1.00 93.31 98 ASP A CA 1
ATOM 788 C C . ASP A 1 98 ? -12.094 21.600 10.466 1.00 93.31 98 ASP A C 1
ATOM 790 O O . ASP A 1 98 ? -11.950 20.486 10.981 1.00 93.31 98 ASP A O 1
ATOM 794 N N . ASP A 1 99 ? -11.174 22.552 10.629 1.00 90.38 99 ASP A N 1
ATOM 795 C CA . ASP A 1 99 ? -9.923 22.298 11.350 1.00 90.38 99 ASP A CA 1
ATOM 796 C C . ASP A 1 99 ? -10.136 22.036 12.859 1.00 90.38 99 ASP A C 1
ATOM 798 O O . ASP A 1 99 ? -9.408 21.227 13.444 1.00 90.38 99 ASP A O 1
ATOM 802 N N . GLU A 1 100 ? -11.166 22.622 13.479 1.00 93.19 100 GLU A N 1
ATOM 803 C CA . GLU A 1 100 ? -11.494 22.385 14.893 1.00 93.19 100 GLU A CA 1
ATOM 804 C C . GLU A 1 100 ? -12.078 20.980 15.094 1.00 93.19 100 GLU A C 1
ATOM 806 O O . GLU A 1 100 ? -11.648 20.232 15.978 1.00 93.19 100 GLU A O 1
ATOM 811 N N . GLU A 1 101 ? -12.994 20.556 14.222 1.00 94.19 101 GLU A N 1
ATOM 812 C CA . GLU A 1 101 ? -13.533 19.199 14.215 1.00 94.19 101 GLU A CA 1
ATOM 813 C C . GLU A 1 101 ? -12.440 18.153 13.999 1.00 94.19 101 GLU A C 1
ATOM 815 O O . GLU A 1 101 ? -12.440 17.114 14.665 1.00 94.19 101 GLU A O 1
ATOM 820 N N . ARG A 1 102 ? -11.490 18.412 13.094 1.00 93.50 102 ARG A N 1
ATOM 821 C CA . ARG A 1 102 ? -10.347 17.520 12.841 1.00 93.50 102 ARG A CA 1
ATOM 822 C C . ARG A 1 102 ? -9.482 17.346 14.074 1.00 93.50 102 ARG A C 1
ATOM 824 O O . ARG A 1 102 ? -9.064 16.223 14.369 1.00 93.50 102 ARG A O 1
ATOM 831 N N . LYS A 1 103 ? -9.239 18.438 14.801 1.00 94.12 103 LYS A N 1
ATOM 832 C CA . LYS A 1 103 ? -8.486 18.420 16.055 1.00 94.12 103 LYS A CA 1
ATOM 833 C C . LYS A 1 103 ? -9.218 17.614 17.128 1.00 94.12 103 LYS A C 1
ATOM 835 O O . LYS A 1 103 ? -8.608 16.749 17.750 1.00 94.12 103 LYS A O 1
ATOM 840 N N . ILE A 1 104 ? -10.520 17.841 17.308 1.00 94.94 104 ILE A N 1
ATOM 841 C CA . ILE A 1 104 ? -11.340 17.144 18.315 1.00 94.94 104 ILE A CA 1
ATOM 842 C C . ILE A 1 104 ? -11.471 15.648 17.993 1.00 94.94 104 ILE A C 1
ATOM 844 O O . ILE A 1 104 ? -11.314 14.799 18.872 1.00 94.94 104 ILE A O 1
ATOM 848 N N . LYS A 1 105 ? -11.735 15.310 16.727 1.00 95.69 105 LYS A N 1
ATOM 849 C CA . LYS A 1 105 ? -11.979 13.931 16.282 1.00 95.69 105 LYS A CA 1
ATOM 850 C C . LYS A 1 105 ? -10.689 13.138 16.034 1.00 95.69 105 LYS A C 1
ATOM 852 O O . LYS A 1 105 ? -10.778 11.926 15.850 1.00 95.69 105 LYS A O 1
ATOM 857 N N . ASN A 1 106 ? -9.509 13.769 16.055 1.00 96.31 106 ASN A N 1
ATOM 858 C CA . ASN A 1 106 ? -8.231 13.203 15.592 1.00 96.31 106 ASN A CA 1
ATOM 859 C C . ASN A 1 106 ? -8.334 12.668 14.153 1.00 96.31 106 ASN A C 1
ATOM 861 O O . ASN A 1 106 ? -8.221 11.465 13.917 1.00 96.31 106 ASN A O 1
ATOM 865 N N . VAL A 1 107 ? -8.621 13.558 13.198 1.00 96.94 107 VAL A N 1
ATOM 866 C CA . VAL A 1 107 ? -8.796 13.206 11.779 1.00 96.94 107 VAL A CA 1
ATOM 867 C C . VAL A 1 107 ? -7.999 14.155 10.898 1.00 96.94 107 VAL A C 1
ATOM 869 O O . VAL A 1 107 ? -8.470 15.217 10.492 1.00 96.94 107 VAL A O 1
ATOM 872 N N . HIS A 1 108 ? -6.778 13.758 10.567 1.00 97.19 108 HIS A N 1
ATOM 873 C CA . HIS A 1 108 ? -5.875 14.619 9.808 1.00 97.19 108 HIS A CA 1
ATOM 874 C C . HIS A 1 108 ? -5.809 14.278 8.317 1.00 97.19 108 HIS A C 1
ATOM 876 O O . HIS A 1 108 ? -5.524 15.156 7.503 1.00 97.19 108 HIS A O 1
ATOM 882 N N . MET A 1 109 ? -6.114 13.037 7.931 1.00 96.19 109 MET A N 1
ATOM 883 C CA . MET A 1 109 ? -6.169 12.666 6.519 1.00 96.19 109 MET A CA 1
ATOM 884 C C . MET A 1 109 ? -7.368 13.318 5.809 1.00 96.19 109 MET A C 1
ATOM 886 O O . MET A 1 109 ? -8.401 13.599 6.425 1.00 96.19 109 MET A O 1
ATOM 890 N N . ARG A 1 110 ? -7.236 13.576 4.501 1.00 94.81 110 ARG A N 1
ATOM 891 C CA . ARG A 1 110 ? -8.269 14.241 3.688 1.00 94.81 110 ARG A CA 1
ATOM 892 C C . ARG A 1 110 ? -8.558 13.487 2.393 1.00 94.81 110 ARG A C 1
ATOM 894 O O . ARG A 1 110 ? -7.649 12.938 1.776 1.00 94.81 110 ARG A O 1
ATOM 901 N N . GLY A 1 111 ? -9.813 13.548 1.948 1.00 93.88 111 GLY A N 1
ATOM 902 C CA . GLY A 1 111 ? -10.247 13.078 0.630 1.00 93.88 111 GLY A CA 1
ATOM 903 C C . GLY A 1 111 ? -10.385 11.564 0.473 1.00 93.88 111 GLY A C 1
ATOM 904 O O . GLY A 1 111 ? -10.502 11.105 -0.658 1.00 93.88 111 GLY A O 1
ATOM 905 N N . LEU A 1 112 ? -10.365 10.796 1.569 1.00 95.44 112 LEU A N 1
ATOM 906 C CA . LEU A 1 112 ? -10.545 9.338 1.530 1.00 95.44 112 LEU A CA 1
ATOM 907 C C . LEU A 1 112 ? -11.973 8.927 1.161 1.00 95.44 112 LEU A C 1
ATOM 909 O O . LEU A 1 112 ? -12.166 7.862 0.588 1.00 95.44 112 LEU A O 1
ATOM 913 N N . ASP A 1 113 ? -12.952 9.794 1.419 1.00 93.81 113 ASP A N 1
ATOM 914 C CA . ASP A 1 113 ? -14.356 9.621 1.039 1.00 93.81 113 ASP A CA 1
ATOM 915 C C . ASP A 1 113 ? -14.565 9.546 -0.483 1.00 93.81 113 ASP A C 1
ATOM 917 O O . ASP A 1 113 ? -15.614 9.106 -0.950 1.00 93.81 113 ASP A O 1
ATOM 921 N N . LYS A 1 114 ? -13.562 9.977 -1.257 1.00 93.38 114 LYS A N 1
ATOM 922 C CA . LYS A 1 114 ? -13.548 9.946 -2.724 1.00 93.38 114 LYS A CA 1
ATOM 923 C C . LYS A 1 114 ? -12.906 8.676 -3.287 1.00 93.38 114 LYS A C 1
ATOM 925 O O . LYS A 1 114 ? -12.975 8.465 -4.496 1.00 93.38 114 LYS A O 1
ATOM 930 N N . GLU A 1 115 ? -12.261 7.867 -2.449 1.00 94.62 115 GLU A N 1
ATOM 931 C CA . GLU A 1 115 ? -11.640 6.609 -2.862 1.00 94.62 115 GLU A CA 1
ATOM 932 C C . GLU A 1 115 ? -12.702 5.507 -2.989 1.00 94.62 115 GLU A C 1
ATOM 934 O O . GLU A 1 115 ? -13.687 5.464 -2.245 1.00 94.62 115 GLU A O 1
ATOM 939 N N . THR A 1 116 ? -12.509 4.583 -3.930 1.00 94.38 116 THR A N 1
ATOM 940 C CA . THR A 1 116 ? -13.367 3.397 -4.038 1.00 94.38 116 THR A CA 1
ATOM 941 C C . THR A 1 116 ? -13.118 2.478 -2.848 1.00 94.38 116 THR A C 1
ATOM 943 O O . THR A 1 116 ? -11.976 2.294 -2.435 1.00 94.38 116 THR A O 1
ATOM 946 N N . CYS A 1 117 ? -14.179 1.905 -2.277 1.00 96.94 117 CYS A N 1
ATOM 947 C CA . CYS A 1 117 ? -14.088 0.950 -1.171 1.00 96.94 117 CYS A CA 1
ATOM 948 C C . CYS A 1 117 ? -14.329 -0.482 -1.650 1.00 96.94 117 CYS A C 1
ATOM 950 O O . CYS A 1 117 ? -14.963 -0.699 -2.681 1.00 96.94 117 CYS A O 1
ATOM 952 N N . LEU A 1 118 ? -13.858 -1.460 -0.870 1.00 96.88 118 LEU A N 1
ATOM 953 C CA . LEU A 1 118 ? -13.922 -2.881 -1.223 1.00 96.88 118 LEU A CA 1
ATOM 954 C C . LEU A 1 118 ? -15.340 -3.345 -1.569 1.00 96.88 118 LEU A C 1
ATOM 956 O O . LEU A 1 118 ? -15.509 -4.173 -2.462 1.00 96.88 118 LEU A O 1
ATOM 960 N N . ILE A 1 119 ? -16.359 -2.805 -0.898 1.00 95.38 119 ILE A N 1
ATOM 961 C CA . ILE A 1 119 ? -17.773 -3.034 -1.213 1.00 95.38 119 ILE A CA 1
ATOM 962 C C . ILE A 1 119 ? -18.561 -1.719 -1.115 1.00 95.38 119 ILE A C 1
ATOM 964 O O . ILE A 1 119 ? -18.128 -0.797 -0.425 1.00 95.38 119 ILE A O 1
ATOM 968 N N . PRO A 1 120 ? -19.722 -1.594 -1.780 1.00 92.00 120 PRO A N 1
ATOM 969 C CA . PRO A 1 120 ? -20.559 -0.407 -1.639 1.00 92.00 120 PRO A CA 1
ATOM 970 C C . PRO A 1 120 ? -21.182 -0.309 -0.238 1.00 92.00 120 PRO A C 1
ATOM 972 O O . PRO A 1 120 ? -21.619 -1.309 0.336 1.00 92.00 120 PRO A O 1
ATOM 975 N N . ALA A 1 121 ? -21.285 0.913 0.287 1.00 87.56 121 ALA A N 1
ATOM 976 C CA . ALA A 1 121 ? -21.988 1.180 1.537 1.00 87.56 121 ALA A CA 1
ATOM 977 C C . ALA A 1 121 ? -23.503 1.004 1.372 1.00 87.56 121 ALA A C 1
ATOM 979 O O . ALA A 1 121 ? -24.121 1.585 0.484 1.00 87.56 121 ALA A O 1
ATOM 980 N N . VAL A 1 122 ? -24.099 0.200 2.257 1.00 81.69 122 VAL A N 1
ATOM 981 C CA . VAL A 1 122 ? -25.551 -0.064 2.290 1.00 81.69 122 VAL A CA 1
ATOM 982 C C . VAL A 1 122 ? -26.246 0.740 3.396 1.00 81.69 122 VAL A C 1
ATOM 984 O O . VAL A 1 122 ? -27.457 0.935 3.367 1.00 81.69 122 VAL A O 1
ATOM 987 N N . ARG A 1 123 ? -25.491 1.199 4.399 1.00 81.44 123 ARG A N 1
ATOM 988 C CA . ARG A 1 123 ? -25.986 1.940 5.567 1.00 81.44 123 ARG A CA 1
ATOM 989 C C . ARG A 1 123 ? -25.039 3.089 5.880 1.00 81.44 123 ARG A C 1
ATOM 991 O O . ARG A 1 123 ? -23.869 3.020 5.521 1.00 81.44 123 ARG A O 1
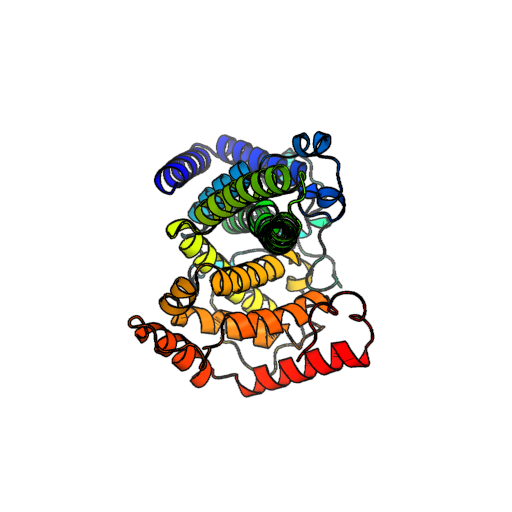ATOM 998 N N . GLU A 1 124 ? -25.534 4.110 6.572 1.00 83.62 124 GLU A N 1
ATOM 999 C CA . GLU A 1 124 ? -24.655 5.153 7.097 1.00 83.62 124 GLU A CA 1
ATOM 1000 C C . GLU A 1 124 ? -23.803 4.615 8.262 1.00 83.62 124 GLU A C 1
ATOM 1002 O O . GLU A 1 124 ? -24.326 3.910 9.138 1.00 83.62 124 GLU A O 1
ATOM 1007 N N . PRO A 1 125 ? -22.493 4.920 8.291 1.00 88.12 125 PRO A N 1
ATOM 1008 C CA . PRO A 1 125 ? -21.619 4.527 9.387 1.00 88.12 125 PRO A CA 1
ATOM 1009 C C . PRO A 1 125 ? -21.952 5.294 10.665 1.00 88.12 125 PRO A C 1
ATOM 1011 O O . PRO A 1 125 ? -22.255 6.485 10.650 1.00 88.12 125 PRO A O 1
ATOM 1014 N N . LYS A 1 126 ? -21.797 4.621 11.807 1.00 89.62 126 LYS A N 1
ATOM 1015 C CA . LYS A 1 126 ? -21.743 5.292 13.107 1.00 89.62 126 LYS A CA 1
ATOM 1016 C C . LYS A 1 126 ? -20.311 5.743 13.365 1.00 89.62 126 LYS A C 1
ATOM 1018 O O . LYS A 1 126 ? -19.426 4.907 13.533 1.00 89.62 126 LYS A O 1
ATOM 1023 N N . PHE A 1 127 ? -20.091 7.052 13.405 1.00 94.25 127 PHE A N 1
ATOM 1024 C CA . PHE A 1 127 ? -18.773 7.615 13.676 1.00 94.25 127 PHE A CA 1
ATOM 1025 C C . PHE A 1 127 ? -18.504 7.712 15.190 1.00 94.25 127 PHE A C 1
ATOM 1027 O O . PHE A 1 127 ? -19.390 8.136 15.937 1.00 94.25 127 PHE A O 1
ATOM 1034 N N . PRO A 1 128 ? -17.300 7.345 15.667 1.00 94.31 128 PRO A N 1
ATOM 1035 C CA . PRO A 1 128 ? -16.896 7.576 17.050 1.00 94.31 128 PRO A CA 1
ATOM 1036 C C . PRO A 1 128 ? -16.657 9.071 17.321 1.00 94.31 128 PRO A C 1
ATOM 1038 O O . PRO A 1 128 ? -16.478 9.867 16.400 1.00 94.31 128 PRO A O 1
ATOM 1041 N N . GLN A 1 129 ? -16.597 9.447 18.604 1.00 94.38 129 GLN A N 1
ATOM 1042 C CA . GLN A 1 129 ? -16.275 10.822 19.020 1.00 94.38 129 GLN A CA 1
ATOM 1043 C C . GLN A 1 129 ? -14.851 11.237 18.629 1.00 94.38 129 GLN A C 1
ATOM 1045 O O . GLN A 1 129 ? -14.619 12.386 18.270 1.00 94.38 129 GLN A O 1
ATOM 1050 N N . SER A 1 130 ? -13.898 10.307 18.704 1.00 96.50 130 SER A N 1
ATOM 1051 C CA . SER A 1 130 ? -12.530 10.504 18.232 1.00 96.50 130 SER A CA 1
ATOM 1052 C C . SER A 1 130 ? -11.904 9.182 17.797 1.00 96.50 130 SER A C 1
ATOM 1054 O O . SER A 1 130 ? -12.333 8.103 18.218 1.00 96.50 130 SER A O 1
ATOM 1056 N N . TYR A 1 131 ? -10.887 9.273 16.946 1.00 97.19 131 TYR A N 1
ATOM 1057 C CA . TYR A 1 131 ? -10.111 8.134 16.474 1.00 97.19 131 TYR A CA 1
ATOM 1058 C C . TYR A 1 131 ? -8.790 8.009 17.229 1.00 97.19 131 TYR A C 1
ATOM 1060 O O . TYR A 1 131 ? -8.239 8.973 17.766 1.00 97.19 131 TYR A O 1
ATOM 1068 N N . ASN A 1 132 ? -8.278 6.781 17.282 1.00 95.94 132 ASN A N 1
ATOM 1069 C CA . ASN A 1 132 ? -6.993 6.495 17.900 1.00 95.94 132 ASN A CA 1
ATOM 1070 C C . ASN A 1 132 ? -5.836 6.719 16.912 1.00 95.94 132 ASN A C 1
ATOM 1072 O O . ASN A 1 132 ? -5.987 6.654 15.693 1.00 95.94 132 ASN A O 1
ATOM 1076 N N . LEU A 1 133 ? -4.636 6.912 17.464 1.00 95.19 133 LEU A N 1
ATOM 1077 C CA . LEU A 1 133 ? -3.427 7.130 16.667 1.00 95.19 133 LEU A CA 1
ATOM 1078 C C . LEU A 1 133 ? -3.042 5.910 15.809 1.00 95.19 133 LEU A C 1
ATOM 1080 O O . LEU A 1 133 ? -2.356 6.071 14.808 1.00 95.19 133 LEU A O 1
ATOM 1084 N N . VAL A 1 134 ? -3.466 4.694 16.183 1.00 95.56 134 VAL A N 1
ATOM 1085 C CA . VAL A 1 134 ? -3.220 3.488 15.369 1.00 95.56 134 VAL A CA 1
ATOM 1086 C C . VAL A 1 134 ? -3.944 3.608 14.030 1.00 95.56 134 VAL A C 1
ATOM 1088 O O . VAL A 1 134 ? -3.331 3.373 12.994 1.00 95.56 134 VAL A O 1
ATOM 1091 N N . THR A 1 135 ? -5.206 4.040 14.053 1.00 97.12 135 THR A N 1
ATOM 1092 C CA . THR A 1 135 ? -6.014 4.267 12.852 1.00 97.12 135 THR A CA 1
ATOM 1093 C C . THR A 1 135 ? -5.370 5.322 11.964 1.00 97.12 135 THR A C 1
ATOM 1095 O O . THR A 1 135 ? -5.133 5.063 10.788 1.00 97.12 135 THR A O 1
ATOM 1098 N N . GLU A 1 136 ? -4.999 6.470 12.534 1.00 96.06 136 GLU A N 1
ATOM 1099 C CA . GLU A 1 136 ? -4.364 7.546 11.768 1.00 96.06 136 GLU A CA 1
ATOM 1100 C C . GLU A 1 136 ? -3.033 7.116 11.151 1.00 96.06 136 GLU A C 1
ATOM 1102 O O . GLU A 1 136 ? -2.823 7.288 9.952 1.00 96.06 136 GLU A O 1
ATOM 1107 N N . ASN A 1 137 ? -2.147 6.504 11.942 1.00 97.38 137 ASN A N 1
ATOM 1108 C CA . ASN A 1 137 ? -0.848 6.055 11.451 1.00 97.38 137 ASN A CA 1
ATOM 1109 C C . ASN A 1 137 ? -1.000 5.008 10.349 1.00 97.38 137 ASN A C 1
ATOM 1111 O O . ASN A 1 137 ? -0.275 5.070 9.357 1.00 97.38 137 ASN A O 1
ATOM 1115 N N . LEU A 1 138 ? -1.934 4.066 10.500 1.00 97.69 138 LEU A N 1
ATOM 1116 C CA . LEU A 1 138 ? -2.161 3.024 9.508 1.00 97.69 138 LEU A CA 1
ATOM 1117 C C . LEU A 1 138 ? -2.653 3.613 8.182 1.00 97.69 138 LEU A C 1
ATOM 1119 O O . LEU A 1 138 ? -2.105 3.286 7.132 1.00 97.69 138 LEU A O 1
ATOM 1123 N N . VAL A 1 139 ? -3.630 4.521 8.235 1.00 98.31 139 VAL A N 1
ATOM 1124 C CA . VAL A 1 139 ? -4.195 5.180 7.050 1.00 98.31 139 VAL A CA 1
ATOM 1125 C C . VAL A 1 139 ? -3.159 6.064 6.355 1.00 98.31 139 VAL A C 1
ATOM 1127 O O . VAL A 1 139 ? -2.965 5.936 5.146 1.00 98.31 139 VAL A O 1
ATOM 1130 N N . LEU A 1 140 ? -2.447 6.912 7.107 1.00 98.38 140 LEU A N 1
ATOM 1131 C CA . LEU A 1 140 ? -1.384 7.767 6.565 1.00 98.38 140 LEU A CA 1
ATOM 1132 C C . LEU A 1 140 ? -0.277 6.929 5.912 1.00 98.38 140 LEU A C 1
ATOM 1134 O O . LEU A 1 140 ? 0.185 7.258 4.822 1.00 98.38 140 LEU A O 1
ATOM 1138 N N . THR A 1 141 ? 0.128 5.827 6.549 1.00 98.44 141 THR A N 1
ATOM 1139 C CA . THR A 1 141 ? 1.176 4.943 6.018 1.00 98.44 141 THR A CA 1
ATOM 1140 C C . THR A 1 141 ? 0.708 4.216 4.764 1.00 98.44 141 THR A C 1
ATOM 1142 O O . THR A 1 141 ? 1.413 4.233 3.759 1.00 98.44 141 THR A O 1
ATOM 1145 N N . ALA A 1 142 ? -0.482 3.611 4.787 1.00 98.19 142 ALA A N 1
ATOM 1146 C CA . ALA A 1 142 ? -1.019 2.886 3.641 1.00 98.19 142 ALA A CA 1
ATOM 1147 C C . ALA A 1 142 ? -1.203 3.811 2.428 1.00 98.19 142 ALA A C 1
ATOM 1149 O O . ALA A 1 142 ? -0.814 3.451 1.317 1.00 98.19 142 ALA A O 1
ATOM 1150 N N . TYR A 1 143 ? -1.700 5.033 2.632 1.00 98.12 143 TYR A N 1
ATOM 1151 C CA . TYR A 1 143 ? -1.843 5.989 1.536 1.00 98.12 143 TYR A CA 1
ATOM 1152 C C . TYR A 1 143 ? -0.493 6.537 1.050 1.00 98.12 143 TYR A C 1
ATOM 1154 O O . TYR A 1 143 ? -0.289 6.695 -0.150 1.00 98.12 143 TYR A O 1
ATOM 1162 N N . ALA A 1 144 ? 0.480 6.759 1.941 1.00 98.00 144 ALA A N 1
ATOM 1163 C CA . ALA A 1 144 ? 1.838 7.128 1.534 1.00 98.00 144 ALA A CA 1
ATOM 1164 C C . ALA A 1 144 ? 2.503 6.041 0.671 1.00 98.00 144 ALA A C 1
ATOM 1166 O O . ALA A 1 144 ? 3.177 6.363 -0.308 1.00 98.00 144 ALA A O 1
ATOM 1167 N N . LEU A 1 145 ? 2.296 4.761 1.000 1.00 97.50 145 LEU A N 1
ATOM 1168 C CA . LEU A 1 145 ? 2.776 3.639 0.188 1.00 97.50 145 LEU A CA 1
ATOM 1169 C C . LEU A 1 145 ? 2.054 3.553 -1.157 1.00 97.50 145 LEU A C 1
ATOM 1171 O O . LEU A 1 145 ? 2.712 3.307 -2.166 1.00 97.50 145 LEU A O 1
ATOM 1175 N N . TYR A 1 146 ? 0.752 3.836 -1.185 1.00 96.31 146 TYR A N 1
ATOM 1176 C CA . TYR A 1 146 ? -0.028 3.888 -2.420 1.00 96.31 146 TYR A CA 1
ATOM 1177 C C . TYR A 1 146 ? 0.479 4.988 -3.372 1.00 96.31 146 TYR A C 1
ATOM 1179 O O . TYR A 1 146 ? 0.782 4.741 -4.539 1.00 96.31 146 TYR A O 1
ATOM 1187 N N . LEU A 1 147 ? 0.693 6.205 -2.859 1.00 95.81 147 LEU A N 1
ATOM 1188 C CA . LEU A 1 147 ? 1.226 7.328 -3.644 1.00 95.81 147 LEU A CA 1
ATOM 1189 C C . LEU A 1 147 ? 2.723 7.202 -3.986 1.00 95.81 147 LEU A C 1
ATOM 1191 O O . LEU A 1 147 ? 3.225 7.902 -4.876 1.00 95.81 147 LEU A O 1
ATOM 1195 N N . GLY A 1 148 ? 3.449 6.369 -3.243 1.00 94.88 148 GLY A N 1
ATOM 1196 C CA . GLY A 1 148 ? 4.893 6.195 -3.331 1.00 94.88 148 GLY A CA 1
ATOM 1197 C C . GLY A 1 148 ? 5.295 4.881 -3.979 1.00 94.88 148 GLY A C 1
ATOM 1198 O O . GLY A 1 148 ? 5.596 4.834 -5.168 1.00 94.88 148 GLY A O 1
ATOM 1199 N N . PHE A 1 149 ? 5.338 3.829 -3.164 1.00 94.31 149 PHE A N 1
ATOM 1200 C CA . PHE A 1 149 ? 5.847 2.512 -3.537 1.00 94.31 149 PHE A CA 1
ATOM 1201 C C . PHE A 1 149 ? 5.040 1.872 -4.671 1.00 94.31 149 PHE A C 1
ATOM 1203 O O . PHE A 1 149 ? 5.635 1.443 -5.655 1.00 94.31 149 PHE A O 1
ATOM 1210 N N . HIS A 1 150 ? 3.709 1.845 -4.558 1.00 91.81 150 HIS A N 1
ATOM 1211 C CA . HIS A 1 150 ? 2.812 1.248 -5.555 1.00 91.81 150 HIS A CA 1
ATOM 1212 C C . HIS A 1 150 ? 2.989 1.906 -6.933 1.00 91.81 150 HIS A C 1
ATOM 1214 O O . HIS A 1 150 ? 3.356 1.243 -7.901 1.00 91.81 150 HIS A O 1
ATOM 1220 N N . ARG A 1 151 ? 2.867 3.239 -7.008 1.00 89.62 151 ARG A N 1
ATOM 1221 C CA . ARG A 1 151 ? 3.121 3.994 -8.248 1.00 89.62 151 ARG A CA 1
ATOM 1222 C C . ARG A 1 151 ? 4.510 3.697 -8.825 1.00 89.62 151 ARG A C 1
ATOM 1224 O O . ARG A 1 151 ? 4.663 3.550 -10.037 1.00 89.62 151 ARG A O 1
ATOM 1231 N N . LEU A 1 152 ? 5.538 3.681 -7.977 1.00 90.56 152 LEU A N 1
ATOM 1232 C CA . LEU A 1 152 ? 6.913 3.510 -8.435 1.00 90.56 152 LEU A CA 1
ATOM 1233 C C . LEU A 1 152 ? 7.170 2.092 -8.957 1.00 90.56 152 LEU A C 1
ATOM 1235 O O . LEU A 1 152 ? 7.898 1.938 -9.935 1.00 90.56 152 LEU A O 1
ATOM 1239 N N . HIS A 1 153 ? 6.528 1.079 -8.369 1.00 90.81 153 HIS A N 1
ATOM 1240 C CA . HIS A 1 153 ? 6.535 -0.287 -8.888 1.00 90.81 153 HIS A CA 1
ATOM 1241 C C . HIS A 1 153 ? 6.002 -0.329 -10.328 1.00 90.81 153 HIS A C 1
ATOM 1243 O O . HIS A 1 153 ? 6.714 -0.792 -11.222 1.00 90.81 153 HIS A O 1
ATOM 1249 N N . ASP A 1 154 ? 4.829 0.252 -10.588 1.00 86.75 154 ASP A N 1
ATOM 1250 C CA . ASP A 1 154 ? 4.248 0.328 -11.936 1.00 86.75 154 ASP A CA 1
ATOM 1251 C C . ASP A 1 154 ? 5.174 1.018 -12.942 1.00 86.75 154 ASP A C 1
ATOM 1253 O O . ASP A 1 154 ? 5.339 0.578 -14.087 1.00 86.75 154 ASP A O 1
ATOM 1257 N N . GLN A 1 155 ? 5.801 2.120 -12.527 1.00 87.25 155 GLN A N 1
ATOM 1258 C CA . GLN A 1 155 ? 6.766 2.829 -13.364 1.00 87.25 155 GLN A CA 1
ATOM 1259 C C . GLN A 1 155 ? 8.002 1.978 -13.646 1.00 87.25 155 GLN A C 1
ATOM 1261 O O . GLN A 1 155 ? 8.481 1.948 -14.779 1.00 87.25 155 GLN A O 1
ATOM 1266 N N . MET A 1 156 ? 8.486 1.235 -12.656 1.00 89.44 156 MET A N 1
ATOM 1267 C CA . MET A 1 156 ? 9.638 0.356 -12.796 1.00 89.44 156 MET A CA 1
ATOM 1268 C C . MET A 1 156 ? 9.371 -0.791 -13.784 1.00 89.44 156 MET A C 1
ATOM 1270 O O . MET A 1 156 ? 10.248 -1.120 -14.588 1.00 89.44 156 MET A O 1
ATOM 1274 N N . VAL A 1 157 ? 8.152 -1.347 -13.811 1.00 88.38 157 VAL A N 1
ATOM 1275 C CA . VAL A 1 157 ? 7.741 -2.338 -14.823 1.00 88.38 157 VAL A CA 1
ATOM 1276 C C . VAL A 1 157 ? 7.806 -1.745 -16.235 1.00 88.38 157 VAL A C 1
ATOM 1278 O O . VAL A 1 157 ? 8.384 -2.367 -17.132 1.00 88.38 157 VAL A O 1
ATOM 1281 N N . LYS A 1 158 ? 7.281 -0.528 -16.429 1.00 89.31 158 LYS A N 1
ATOM 1282 C CA . LYS A 1 158 ? 7.309 0.184 -17.722 1.00 89.31 158 LYS A CA 1
ATOM 1283 C C . LYS A 1 158 ? 8.734 0.518 -18.164 1.00 89.31 158 LYS A C 1
ATOM 1285 O O . LYS A 1 158 ? 9.086 0.304 -19.322 1.00 89.31 158 LYS A O 1
ATOM 1290 N N . ILE A 1 159 ? 9.574 0.989 -17.241 1.00 90.44 159 ILE A N 1
ATOM 1291 C CA . ILE A 1 159 ? 10.994 1.259 -17.498 1.00 90.44 159 ILE A CA 1
ATOM 1292 C C . ILE A 1 159 ? 11.699 -0.019 -17.962 1.00 90.44 159 ILE A C 1
ATOM 1294 O O . ILE A 1 159 ? 12.411 0.011 -18.963 1.00 90.44 159 ILE A O 1
ATOM 1298 N N . ASN A 1 160 ? 11.456 -1.157 -17.306 1.00 91.06 160 ASN A N 1
ATOM 1299 C CA . ASN A 1 160 ? 12.059 -2.430 -17.697 1.00 91.06 160 ASN A CA 1
ATOM 1300 C C . ASN A 1 160 ? 11.620 -2.889 -19.103 1.00 91.06 160 ASN A C 1
ATOM 1302 O O . ASN A 1 160 ? 12.436 -3.400 -19.866 1.00 91.06 160 ASN A O 1
ATOM 1306 N N . GLN A 1 161 ? 10.351 -2.683 -19.477 1.00 91.94 161 GLN A N 1
ATOM 1307 C CA . GLN A 1 161 ? 9.865 -2.962 -20.838 1.00 91.94 161 GLN A CA 1
ATOM 1308 C C . GLN A 1 161 ? 10.533 -2.051 -21.880 1.00 91.94 161 GLN A C 1
ATOM 1310 O O . GLN A 1 161 ? 10.945 -2.520 -22.942 1.00 91.94 161 GLN A O 1
ATOM 1315 N N . ASN A 1 162 ? 10.684 -0.761 -21.569 1.00 91.81 162 ASN A N 1
ATOM 1316 C CA . ASN A 1 162 ? 11.351 0.204 -22.443 1.00 91.81 162 ASN A CA 1
ATOM 1317 C C . ASN A 1 162 ? 12.842 -0.104 -22.611 1.00 91.81 162 ASN A C 1
ATOM 1319 O O . ASN A 1 162 ? 13.349 -0.016 -23.725 1.00 91.81 162 ASN A O 1
ATOM 1323 N N . LEU A 1 163 ? 13.525 -0.526 -21.544 1.00 93.88 163 LEU A N 1
ATOM 1324 C CA . LEU A 1 163 ? 14.914 -0.979 -21.613 1.00 93.88 163 LEU A CA 1
ATOM 1325 C C . LEU A 1 163 ? 15.076 -2.156 -22.574 1.00 93.88 163 LEU A C 1
ATOM 1327 O O . LEU A 1 163 ? 15.994 -2.144 -23.388 1.00 93.88 163 LEU A O 1
ATOM 1331 N N . HIS A 1 164 ? 14.169 -3.135 -22.529 1.00 93.31 164 HIS A N 1
ATOM 1332 C CA . HIS A 1 164 ? 14.221 -4.268 -23.451 1.00 93.31 164 HIS A CA 1
ATOM 1333 C C . HIS A 1 164 ? 14.023 -3.829 -24.910 1.00 93.31 164 HIS A C 1
ATOM 1335 O O . HIS A 1 164 ? 14.785 -4.231 -25.787 1.00 93.31 164 HIS A O 1
ATOM 1341 N N . ARG A 1 165 ? 13.059 -2.935 -25.170 1.00 94.06 165 ARG A N 1
ATOM 1342 C CA . ARG A 1 165 ? 12.821 -2.371 -26.511 1.00 94.06 165 ARG A CA 1
ATOM 1343 C C . ARG A 1 165 ? 14.023 -1.584 -27.035 1.00 94.06 165 ARG A C 1
ATOM 1345 O O . ARG A 1 165 ? 14.433 -1.795 -28.172 1.00 94.06 165 ARG A O 1
ATOM 1352 N N . LEU A 1 166 ? 14.602 -0.712 -26.206 1.00 93.38 166 LEU A N 1
ATOM 1353 C CA . LEU A 1 166 ? 15.799 0.061 -26.555 1.00 93.38 166 LEU A CA 1
ATOM 1354 C C . LEU A 1 166 ? 16.997 -0.849 -26.817 1.00 93.38 166 LEU A C 1
ATOM 1356 O O . LEU A 1 166 ? 17.748 -0.604 -27.754 1.00 93.38 166 LEU A O 1
ATOM 1360 N N . GLN A 1 167 ? 17.155 -1.920 -26.037 1.00 93.62 167 GLN A N 1
ATOM 1361 C CA . GLN A 1 167 ? 18.229 -2.887 -26.235 1.00 93.62 167 GLN A CA 1
ATOM 1362 C C . GLN A 1 167 ? 18.130 -3.588 -27.595 1.00 93.62 167 GLN A C 1
ATOM 1364 O O . GLN A 1 167 ? 19.151 -3.754 -28.260 1.00 93.62 167 GLN A O 1
ATOM 1369 N N . VAL A 1 168 ? 16.925 -3.994 -28.009 1.00 94.62 168 VAL A N 1
ATOM 1370 C CA . VAL A 1 168 ? 16.696 -4.603 -29.331 1.00 94.62 168 VAL A CA 1
ATOM 1371 C C . VAL A 1 168 ? 16.987 -3.588 -30.438 1.00 94.62 168 VAL A C 1
ATOM 1373 O O . VAL A 1 168 ? 17.835 -3.845 -31.285 1.00 94.62 168 VAL A O 1
ATOM 1376 N N . ALA A 1 169 ? 16.389 -2.394 -30.368 1.00 93.31 169 ALA A N 1
ATOM 1377 C CA . ALA A 1 169 ? 16.584 -1.350 -31.376 1.00 93.31 169 ALA A CA 1
ATOM 1378 C C . ALA A 1 169 ? 18.054 -0.916 -31.517 1.00 93.31 169 ALA A C 1
ATOM 1380 O O . ALA A 1 169 ? 18.532 -0.676 -32.625 1.00 93.31 169 ALA A O 1
ATOM 1381 N N . TRP A 1 170 ? 18.786 -0.832 -30.402 1.00 92.19 170 TRP A N 1
ATOM 1382 C CA . TRP A 1 170 ? 20.212 -0.519 -30.408 1.00 92.19 170 TRP A CA 1
ATOM 1383 C C . TRP A 1 170 ? 21.035 -1.605 -31.112 1.00 92.19 170 TRP A C 1
ATOM 1385 O O . TRP A 1 170 ? 21.884 -1.273 -31.939 1.00 92.19 170 TRP A O 1
ATOM 1395 N N . ARG A 1 171 ? 20.762 -2.891 -30.843 1.00 92.12 171 ARG A N 1
ATOM 1396 C CA . ARG A 1 171 ? 21.446 -4.009 -31.517 1.00 92.12 171 ARG A CA 1
ATOM 1397 C C . ARG A 1 171 ? 21.192 -4.008 -33.021 1.00 92.12 171 ARG A C 1
ATOM 1399 O O . ARG A 1 171 ? 22.139 -4.190 -33.782 1.00 92.12 171 ARG A O 1
ATOM 1406 N N . ASP A 1 172 ? 19.958 -3.760 -33.442 1.00 93.44 172 ASP A N 1
ATOM 1407 C CA . ASP A 1 172 ? 19.602 -3.716 -34.863 1.00 93.44 172 ASP A CA 1
ATOM 1408 C C . ASP A 1 172 ? 20.298 -2.541 -35.568 1.00 93.44 172 ASP A C 1
ATOM 1410 O O . ASP A 1 172 ? 20.907 -2.716 -36.624 1.00 93.44 172 ASP A O 1
ATOM 1414 N N . ALA A 1 173 ? 20.299 -1.356 -34.945 1.00 92.56 173 ALA A N 1
ATOM 1415 C CA . ALA A 1 173 ? 20.999 -0.178 -35.456 1.00 92.56 173 ALA A CA 1
ATOM 1416 C C . ALA A 1 173 ? 22.520 -0.391 -35.551 1.00 92.56 173 ALA A C 1
ATOM 1418 O O . ALA A 1 173 ? 23.157 0.106 -36.482 1.00 92.56 173 ALA A O 1
ATOM 1419 N N . GLN A 1 174 ? 23.102 -1.140 -34.610 1.00 91.81 174 GLN A N 1
ATOM 1420 C CA . GLN A 1 174 ? 24.516 -1.507 -34.632 1.00 91.81 174 GLN A CA 1
ATOM 1421 C C . GLN A 1 174 ? 24.827 -2.470 -35.787 1.00 91.81 174 GLN A C 1
ATOM 1423 O O . GLN A 1 174 ? 25.812 -2.276 -36.496 1.00 91.81 174 GLN A O 1
ATOM 1428 N N . GLN A 1 175 ? 23.972 -3.471 -36.019 1.00 92.12 175 GLN A N 1
ATOM 1429 C CA . GLN A 1 175 ? 24.117 -4.411 -37.137 1.00 92.12 175 GLN A CA 1
ATOM 1430 C C . GLN A 1 175 ? 23.963 -3.720 -38.495 1.00 92.12 175 GLN A C 1
ATOM 1432 O O . GLN A 1 175 ? 24.686 -4.040 -39.436 1.00 92.12 175 GLN A O 1
ATOM 1437 N N . SER A 1 176 ? 23.070 -2.734 -38.595 1.00 92.38 176 SER A N 1
ATOM 1438 C CA . SER A 1 176 ? 22.858 -1.961 -39.818 1.00 92.38 176 SER A CA 1
ATOM 1439 C C . SER A 1 176 ? 23.829 -0.782 -39.987 1.00 92.38 176 SER A C 1
ATOM 1441 O O . SER A 1 176 ? 23.636 0.012 -40.904 1.00 92.38 176 SER A O 1
ATOM 1443 N N . SER A 1 177 ? 24.823 -0.615 -39.098 1.00 88.06 177 SER A N 1
ATOM 1444 C CA . SER A 1 177 ? 25.760 0.528 -39.078 1.00 88.06 177 SER A CA 1
ATOM 1445 C C . SER A 1 177 ? 25.061 1.898 -39.161 1.00 88.06 177 SER A C 1
ATOM 1447 O O . SER A 1 177 ? 25.519 2.819 -39.837 1.00 88.06 177 SER A O 1
ATOM 1449 N N . SER A 1 178 ? 23.917 2.027 -38.484 1.00 90.25 178 SER A N 1
ATOM 1450 C CA . SER A 1 178 ? 23.127 3.258 -38.450 1.00 90.25 178 SER A CA 1
ATOM 1451 C C . SER A 1 178 ? 23.786 4.312 -37.549 1.00 90.25 178 SER A C 1
ATOM 1453 O O . SER A 1 178 ? 24.165 3.991 -36.420 1.00 90.25 178 SER A O 1
ATOM 1455 N N . PRO A 1 179 ? 23.832 5.594 -37.960 1.00 86.69 179 PRO A N 1
ATOM 1456 C CA . PRO A 1 179 ? 24.334 6.683 -37.116 1.00 86.69 179 PRO A CA 1
ATOM 1457 C C . PRO A 1 179 ? 23.470 6.924 -35.864 1.00 86.69 179 PRO A C 1
ATOM 1459 O O . PRO A 1 179 ? 23.893 7.617 -34.945 1.00 86.69 179 PRO A O 1
ATOM 1462 N N . ALA A 1 180 ? 22.264 6.345 -35.792 1.00 90.00 180 ALA A N 1
ATOM 1463 C CA . ALA A 1 180 ? 21.400 6.426 -34.615 1.00 90.00 180 ALA A CA 1
ATOM 1464 C C . ALA A 1 180 ? 21.842 5.509 -33.456 1.00 90.00 180 ALA A C 1
ATOM 1466 O O . ALA A 1 180 ? 21.302 5.633 -32.354 1.00 90.00 180 ALA A O 1
ATOM 1467 N N . ALA A 1 181 ? 22.795 4.593 -33.681 1.00 91.88 181 ALA A N 1
ATOM 1468 C CA . ALA A 1 181 ? 23.214 3.608 -32.685 1.00 91.88 181 ALA A CA 1
ATOM 1469 C C . ALA A 1 181 ? 23.777 4.254 -31.406 1.00 91.88 181 ALA A C 1
ATOM 1471 O O . ALA A 1 181 ? 23.440 3.809 -30.309 1.00 91.88 181 ALA A O 1
ATOM 1472 N N . ASP A 1 182 ? 24.565 5.328 -31.528 1.00 90.94 182 ASP A N 1
ATOM 1473 C CA . ASP A 1 182 ? 25.131 6.028 -30.367 1.00 90.94 182 ASP A CA 1
ATOM 1474 C C . ASP A 1 182 ? 24.056 6.736 -29.532 1.00 90.94 182 ASP A C 1
ATOM 1476 O O . ASP A 1 182 ? 24.027 6.586 -28.313 1.00 90.94 182 ASP A O 1
ATOM 1480 N N . ASN A 1 183 ? 23.098 7.409 -30.175 1.00 93.12 183 ASN A N 1
ATOM 1481 C CA . ASN A 1 183 ? 21.971 8.038 -29.477 1.00 93.12 183 ASN A CA 1
ATOM 1482 C C . ASN A 1 183 ? 21.094 7.000 -28.744 1.00 93.12 183 ASN A C 1
ATOM 1484 O O . ASN A 1 183 ? 20.672 7.220 -27.609 1.00 93.12 183 ASN A O 1
ATOM 1488 N N . LEU A 1 184 ? 20.834 5.842 -29.365 1.00 93.81 184 LEU A N 1
ATOM 1489 C CA . LEU A 1 184 ? 20.094 4.750 -28.718 1.00 93.81 184 LEU A CA 1
ATOM 1490 C C . LEU A 1 184 ? 20.853 4.178 -27.513 1.00 93.81 184 LEU A C 1
ATOM 1492 O O . LEU A 1 184 ? 20.233 3.872 -26.491 1.00 93.81 184 LEU A O 1
ATOM 1496 N N . ARG A 1 185 ? 22.184 4.077 -27.609 1.00 92.62 185 ARG A N 1
ATOM 1497 C CA . ARG A 1 185 ? 23.048 3.657 -26.502 1.00 92.62 185 ARG A CA 1
ATOM 1498 C C . ARG A 1 185 ? 22.978 4.634 -25.333 1.00 92.62 185 ARG A C 1
ATOM 1500 O O . ARG A 1 185 ? 22.731 4.200 -24.212 1.00 92.62 185 ARG A O 1
ATOM 1507 N N . GLU A 1 186 ? 23.121 5.933 -25.581 1.00 93.88 186 GLU A N 1
ATOM 1508 C CA . GLU A 1 186 ? 23.030 6.962 -24.535 1.00 93.88 186 GLU A CA 1
ATOM 1509 C C . GLU A 1 186 ? 21.662 6.953 -23.835 1.00 93.88 186 GLU A C 1
ATOM 1511 O O . GLU A 1 186 ? 21.579 7.023 -22.605 1.00 93.88 186 GLU A O 1
ATOM 1516 N N . GLN A 1 187 ? 20.573 6.798 -24.595 1.00 93.75 187 GLN A N 1
ATOM 1517 C CA . GLN A 1 187 ? 19.227 6.668 -24.027 1.00 93.75 187 GLN A CA 1
ATOM 1518 C C . GLN A 1 187 ? 19.086 5.416 -23.155 1.00 93.75 187 GLN A C 1
ATOM 1520 O O . GLN A 1 187 ? 18.511 5.485 -22.065 1.00 93.75 187 GLN A O 1
ATOM 1525 N N . PHE A 1 188 ? 19.627 4.281 -23.607 1.00 94.50 188 PHE A N 1
ATOM 1526 C CA . PHE A 1 188 ? 19.642 3.042 -22.836 1.00 94.50 188 PHE A CA 1
ATOM 1527 C C . PHE A 1 188 ? 20.447 3.192 -21.538 1.00 94.50 188 PHE A C 1
ATOM 1529 O O . PHE A 1 188 ? 19.942 2.844 -20.473 1.00 94.50 188 PHE A O 1
ATOM 1536 N N . GLU A 1 189 ? 21.660 3.749 -21.597 1.00 94.56 189 GLU A N 1
ATOM 1537 C CA . GLU A 1 189 ? 22.528 3.970 -20.430 1.00 94.56 189 GLU A CA 1
ATOM 1538 C C . GLU A 1 189 ? 21.862 4.899 -19.398 1.00 94.56 189 GLU A C 1
ATOM 1540 O O . GLU A 1 189 ? 21.838 4.599 -18.195 1.00 94.56 189 GLU A O 1
ATOM 1545 N N . ARG A 1 190 ? 21.228 5.988 -19.858 1.00 94.75 190 ARG A N 1
ATOM 1546 C CA . ARG A 1 190 ? 20.467 6.904 -18.994 1.00 94.75 190 ARG A CA 1
ATOM 1547 C C . ARG A 1 190 ? 19.298 6.194 -18.316 1.00 94.75 190 ARG A C 1
ATOM 1549 O O . ARG A 1 190 ? 19.129 6.308 -17.101 1.00 94.75 190 ARG A O 1
ATOM 1556 N N . LEU A 1 191 ? 18.496 5.453 -19.079 1.00 94.06 191 LEU A N 1
ATOM 1557 C CA . LEU A 1 191 ? 17.334 4.752 -18.537 1.00 94.06 191 LEU A CA 1
ATOM 1558 C C . LEU A 1 191 ? 17.745 3.612 -17.591 1.00 94.06 191 LEU A C 1
ATOM 1560 O O . LEU A 1 191 ? 17.091 3.396 -16.572 1.00 94.06 191 LEU A O 1
ATOM 1564 N N . MET A 1 192 ? 18.854 2.929 -17.878 1.00 95.44 192 MET A N 1
ATOM 1565 C CA . MET A 1 192 ? 19.413 1.880 -17.025 1.00 95.44 192 MET A CA 1
ATOM 1566 C C . MET A 1 192 ? 19.885 2.455 -15.688 1.00 95.44 192 MET A C 1
ATOM 1568 O O . MET A 1 192 ? 19.628 1.869 -14.640 1.00 95.44 192 MET A O 1
ATOM 1572 N N . THR A 1 193 ? 20.510 3.635 -15.703 1.00 95.56 193 THR A N 1
ATOM 1573 C CA . THR A 1 193 ? 20.914 4.343 -14.479 1.00 95.56 193 THR A CA 1
ATOM 1574 C C . THR A 1 193 ? 19.708 4.664 -13.596 1.00 95.56 193 THR A C 1
ATOM 1576 O O . THR A 1 193 ? 19.734 4.414 -12.388 1.00 95.56 193 THR A O 1
ATOM 1579 N N . ILE A 1 194 ? 18.620 5.162 -14.193 1.00 92.69 194 ILE A N 1
ATOM 1580 C CA . ILE A 1 194 ? 17.358 5.409 -13.480 1.00 92.69 194 ILE A CA 1
ATOM 1581 C C . ILE A 1 194 ? 16.814 4.094 -12.910 1.00 92.69 194 ILE A C 1
ATOM 1583 O O . ILE A 1 194 ? 16.551 4.002 -11.717 1.00 92.69 194 ILE A O 1
ATOM 1587 N N . TYR A 1 195 ? 16.721 3.044 -13.726 1.00 94.19 195 TYR A N 1
ATOM 1588 C CA . TYR A 1 195 ? 16.202 1.748 -13.296 1.00 94.19 195 TYR A CA 1
ATOM 1589 C C . TYR A 1 195 ? 16.987 1.138 -12.129 1.00 94.19 195 TYR A C 1
ATOM 1591 O O . TYR A 1 195 ? 16.389 0.714 -11.141 1.00 94.19 195 TYR A O 1
ATOM 1599 N N . LEU A 1 196 ? 18.319 1.102 -12.220 1.00 94.94 196 LEU A N 1
ATOM 1600 C CA . LEU A 1 196 ? 19.172 0.512 -11.190 1.00 94.94 196 LEU A CA 1
ATOM 1601 C C . LEU A 1 196 ? 19.136 1.328 -9.896 1.00 94.94 196 LEU A C 1
ATOM 1603 O O . LEU A 1 196 ? 19.005 0.743 -8.824 1.00 94.94 196 LEU A O 1
ATOM 1607 N N . SER A 1 197 ? 19.181 2.661 -9.982 1.00 94.56 197 SER A N 1
ATOM 1608 C CA . SER A 1 197 ? 19.083 3.521 -8.795 1.00 94.56 197 SER A CA 1
ATOM 1609 C C . SER A 1 197 ? 17.719 3.402 -8.104 1.00 94.56 197 SER A C 1
ATOM 1611 O O . SER A 1 197 ? 17.666 3.250 -6.882 1.00 94.56 197 SER A O 1
ATOM 1613 N N . THR A 1 198 ? 16.621 3.371 -8.868 1.00 93.00 198 THR A N 1
ATOM 1614 C CA . THR A 1 198 ? 15.272 3.110 -8.347 1.00 93.00 198 THR A CA 1
ATOM 1615 C C . THR A 1 198 ? 15.171 1.720 -7.725 1.00 93.00 198 THR A C 1
ATOM 1617 O O . THR A 1 198 ? 14.675 1.600 -6.605 1.00 93.00 198 THR A O 1
ATOM 1620 N N . LYS A 1 199 ? 15.694 0.682 -8.392 1.00 93.81 199 LYS A N 1
ATOM 1621 C CA . LYS A 1 199 ? 15.726 -0.688 -7.864 1.00 93.81 199 LYS A CA 1
ATOM 1622 C C . LYS A 1 199 ? 16.414 -0.722 -6.507 1.00 93.81 199 LYS A C 1
ATOM 1624 O O . LYS A 1 199 ? 15.809 -1.167 -5.542 1.00 93.81 199 LYS A O 1
ATOM 1629 N N . THR A 1 200 ? 17.635 -0.193 -6.419 1.00 93.75 200 THR A N 1
ATOM 1630 C CA . THR A 1 200 ? 18.397 -0.132 -5.166 1.00 93.75 200 THR A CA 1
ATOM 1631 C C . THR A 1 200 ? 17.631 0.603 -4.069 1.00 93.75 200 THR A C 1
ATOM 1633 O O . THR A 1 200 ? 17.703 0.207 -2.907 1.00 93.75 200 THR A O 1
ATOM 1636 N N . ALA A 1 201 ? 16.888 1.657 -4.416 1.00 93.25 201 ALA A N 1
ATOM 1637 C CA . ALA A 1 201 ? 16.099 2.395 -3.444 1.00 93.25 201 ALA A CA 1
ATOM 1638 C C . ALA A 1 201 ? 14.891 1.597 -2.921 1.00 93.25 201 ALA A C 1
ATOM 1640 O O . ALA A 1 201 ? 14.611 1.616 -1.722 1.00 93.25 201 ALA A O 1
ATOM 1641 N N . MET A 1 202 ? 14.191 0.891 -3.809 1.00 94.00 202 MET A N 1
ATOM 1642 C CA . MET A 1 202 ? 13.009 0.096 -3.471 1.00 94.00 202 MET A CA 1
ATOM 1643 C C . MET A 1 202 ? 13.350 -1.222 -2.776 1.00 94.00 202 MET A C 1
ATOM 1645 O O . MET A 1 202 ? 12.544 -1.705 -1.988 1.00 94.00 202 MET A O 1
ATOM 1649 N N . THR A 1 203 ? 14.534 -1.784 -3.029 1.00 94.25 203 THR A N 1
ATOM 1650 C CA . THR A 1 203 ? 14.980 -3.057 -2.446 1.00 94.25 203 THR A CA 1
ATOM 1651 C C . THR A 1 203 ? 15.851 -2.891 -1.203 1.00 94.25 203 THR A C 1
ATOM 1653 O O . THR A 1 203 ? 16.691 -3.741 -0.915 1.00 94.25 203 THR A O 1
ATOM 1656 N N . GLU A 1 204 ? 15.703 -1.786 -0.469 1.00 93.81 204 GLU A N 1
ATOM 1657 C CA . GLU A 1 204 ? 16.392 -1.615 0.810 1.00 93.81 204 GLU A CA 1
ATOM 1658 C C . GLU A 1 204 ? 15.839 -2.640 1.828 1.00 93.81 204 GLU A C 1
ATOM 1660 O O . GLU A 1 204 ? 14.633 -2.624 2.099 1.00 93.81 204 GLU A O 1
ATOM 1665 N N . PRO A 1 205 ? 16.672 -3.539 2.393 1.00 92.56 205 PRO A N 1
ATOM 1666 C CA . PRO A 1 205 ? 16.178 -4.692 3.151 1.00 92.56 205 PRO A CA 1
ATOM 1667 C C . PRO A 1 205 ? 15.317 -4.337 4.367 1.00 92.56 205 PRO A C 1
ATOM 1669 O O . PRO A 1 205 ? 14.293 -4.980 4.604 1.00 92.56 205 PRO A O 1
ATOM 1672 N N . GLN A 1 206 ? 15.687 -3.307 5.139 1.00 92.38 206 GLN A N 1
ATOM 1673 C CA . GLN A 1 206 ? 14.925 -2.930 6.333 1.00 92.38 206 GLN A CA 1
ATOM 1674 C C . GLN A 1 206 ? 13.546 -2.364 5.964 1.00 92.38 206 GLN A C 1
ATOM 1676 O O . GLN A 1 206 ? 12.552 -2.665 6.628 1.00 92.38 206 GLN A O 1
ATOM 1681 N N . MET A 1 207 ? 13.466 -1.556 4.908 1.00 93.06 207 MET A N 1
ATOM 1682 C CA . MET A 1 207 ? 12.215 -1.031 4.372 1.00 93.06 207 MET A CA 1
ATOM 1683 C C . MET A 1 207 ? 11.320 -2.159 3.860 1.00 93.06 207 MET A C 1
ATOM 1685 O O . MET A 1 207 ? 10.137 -2.174 4.202 1.00 93.06 207 MET A O 1
ATOM 1689 N N . LEU A 1 208 ? 11.870 -3.114 3.102 1.00 95.25 208 LEU A N 1
ATOM 1690 C CA . LEU A 1 208 ? 11.107 -4.261 2.609 1.00 95.25 208 LEU A CA 1
ATOM 1691 C C . LEU A 1 208 ? 10.574 -5.124 3.753 1.00 95.25 208 LEU A C 1
ATOM 1693 O O . LEU A 1 208 ? 9.392 -5.457 3.743 1.00 95.25 208 LEU A O 1
ATOM 1697 N N . GLN A 1 209 ? 11.381 -5.404 4.780 1.00 94.25 209 GLN A N 1
ATOM 1698 C CA . GLN A 1 209 ? 10.909 -6.153 5.947 1.00 94.25 209 GLN A CA 1
ATOM 1699 C C . GLN A 1 209 ? 9.784 -5.412 6.683 1.00 94.25 209 GLN A C 1
ATOM 1701 O O . GLN A 1 209 ? 8.763 -6.003 7.030 1.00 94.25 209 GLN A O 1
ATOM 1706 N N . ASN A 1 210 ? 9.939 -4.103 6.901 1.00 95.56 210 ASN A N 1
ATOM 1707 C CA . ASN A 1 210 ? 8.911 -3.287 7.547 1.00 95.56 210 ASN A CA 1
ATOM 1708 C C . ASN A 1 210 ? 7.617 -3.233 6.725 1.00 95.56 210 ASN A C 1
ATOM 1710 O O . ASN A 1 210 ? 6.528 -3.264 7.303 1.00 95.56 210 ASN A O 1
ATOM 1714 N N . CYS A 1 211 ? 7.737 -3.147 5.397 1.00 96.25 211 CYS A N 1
ATOM 1715 C CA . CYS A 1 211 ? 6.606 -3.173 4.481 1.00 96.25 211 CYS A CA 1
ATOM 1716 C C . CYS A 1 211 ? 5.915 -4.537 4.514 1.00 96.25 211 CYS A C 1
ATOM 1718 O O . CYS A 1 211 ? 4.700 -4.582 4.672 1.00 96.25 211 CYS A O 1
ATOM 1720 N N . LEU A 1 212 ? 6.665 -5.642 4.495 1.00 95.69 212 LEU A N 1
ATOM 1721 C CA . LEU A 1 212 ? 6.101 -6.984 4.615 1.00 95.69 212 LEU A CA 1
ATOM 1722 C C . LEU A 1 212 ? 5.335 -7.165 5.926 1.00 95.69 212 LEU A C 1
ATOM 1724 O O . LEU A 1 212 ? 4.201 -7.636 5.902 1.00 95.69 212 LEU A O 1
ATOM 1728 N N . ASN A 1 213 ? 5.905 -6.733 7.055 1.00 95.88 213 ASN A N 1
ATOM 1729 C CA . ASN A 1 213 ? 5.225 -6.784 8.350 1.00 95.88 213 ASN A CA 1
ATOM 1730 C C . ASN A 1 213 ? 3.887 -6.030 8.312 1.00 95.88 213 ASN A C 1
ATOM 1732 O O . ASN A 1 213 ? 2.886 -6.515 8.846 1.00 95.88 213 ASN A O 1
ATOM 1736 N N . LEU A 1 214 ? 3.861 -4.851 7.676 1.00 96.81 214 LEU A N 1
ATOM 1737 C CA . LEU A 1 214 ? 2.637 -4.077 7.486 1.00 96.81 214 LEU A CA 1
ATOM 1738 C C . LEU A 1 214 ? 1.648 -4.819 6.583 1.00 96.81 214 LEU A C 1
ATOM 1740 O O . LEU A 1 214 ? 0.492 -4.953 6.967 1.00 96.81 214 LEU A O 1
ATOM 1744 N N . GLN A 1 215 ? 2.079 -5.318 5.423 1.00 96.50 215 GLN A N 1
ATOM 1745 C CA . GLN A 1 215 ? 1.196 -6.000 4.477 1.00 96.50 215 GLN A CA 1
ATOM 1746 C C . GLN A 1 215 ? 0.604 -7.276 5.086 1.00 96.50 215 GLN A C 1
ATOM 1748 O O . GLN A 1 215 ? -0.608 -7.452 5.091 1.00 96.50 215 GLN A O 1
ATOM 1753 N N . VAL A 1 216 ? 1.405 -8.124 5.727 1.00 96.12 216 VAL A N 1
ATOM 1754 C CA . VAL A 1 216 ? 0.900 -9.310 6.443 1.00 96.12 216 VAL A CA 1
ATOM 1755 C C . VAL A 1 216 ? -0.113 -8.914 7.521 1.00 96.12 216 VAL A C 1
ATOM 1757 O O . VAL A 1 216 ? -1.166 -9.536 7.649 1.00 96.12 216 VAL A O 1
ATOM 1760 N N . SER A 1 217 ? 0.167 -7.847 8.271 1.00 96.19 217 SER A N 1
ATOM 1761 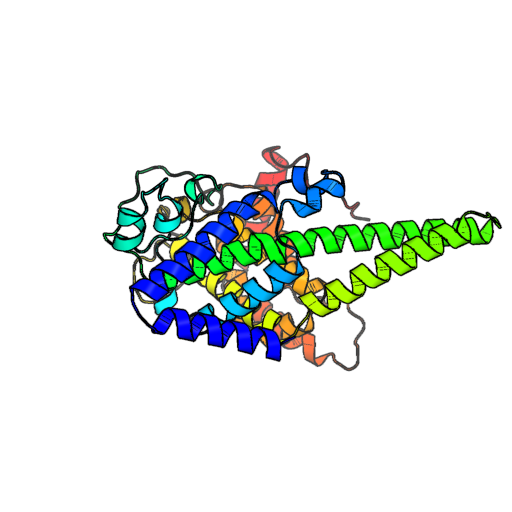C CA . SER A 1 217 ? -0.776 -7.314 9.259 1.00 96.19 217 SER A CA 1
ATOM 1762 C C . SER A 1 217 ? -2.070 -6.836 8.594 1.00 96.19 217 SER A C 1
ATOM 1764 O O . SER A 1 217 ? -3.156 -7.127 9.088 1.00 96.19 217 SER A O 1
ATOM 1766 N N . MET A 1 218 ? -1.981 -6.178 7.437 1.00 96.56 218 MET A N 1
ATOM 1767 C CA . MET A 1 218 ? -3.149 -5.784 6.656 1.00 96.56 218 MET A CA 1
ATOM 1768 C C . MET A 1 218 ? -3.959 -6.981 6.166 1.00 96.56 218 MET A C 1
ATOM 1770 O O . MET A 1 218 ? -5.179 -6.946 6.284 1.00 96.56 218 MET A O 1
ATOM 1774 N N . ALA A 1 219 ? -3.319 -8.055 5.700 1.00 97.38 219 ALA A N 1
ATOM 1775 C CA . ALA A 1 219 ? -4.009 -9.292 5.334 1.00 97.38 219 ALA A CA 1
ATOM 1776 C C . ALA A 1 219 ? -4.819 -9.845 6.519 1.00 97.38 219 ALA A C 1
ATOM 1778 O O . ALA A 1 219 ? -6.003 -10.147 6.367 1.00 97.38 219 ALA A O 1
ATOM 1779 N N . VAL A 1 220 ? -4.221 -9.891 7.719 1.00 96.75 220 VAL A N 1
ATOM 1780 C CA . VAL A 1 220 ? -4.927 -10.293 8.947 1.00 96.75 220 VAL A CA 1
ATOM 1781 C C . VAL A 1 220 ? -6.104 -9.363 9.230 1.00 96.75 220 VAL A C 1
ATOM 1783 O O . VAL A 1 220 ? -7.221 -9.840 9.408 1.00 96.75 220 VAL A O 1
ATOM 1786 N N . LEU A 1 221 ? -5.885 -8.048 9.250 1.00 96.31 221 LEU A N 1
ATOM 1787 C CA . LEU A 1 221 ? -6.925 -7.066 9.553 1.00 96.31 221 LEU A CA 1
ATOM 1788 C C . LEU A 1 221 ? -8.103 -7.155 8.573 1.00 96.31 221 LEU A C 1
ATOM 1790 O O . LEU A 1 221 ? -9.252 -7.184 9.005 1.00 96.31 221 LEU A O 1
ATOM 1794 N N . LEU A 1 222 ? -7.834 -7.255 7.270 1.00 97.00 222 LEU A N 1
ATOM 1795 C CA . LEU A 1 222 ? -8.870 -7.385 6.245 1.00 97.00 222 LEU A CA 1
ATOM 1796 C C . LEU A 1 222 ? -9.666 -8.684 6.403 1.00 97.00 222 LEU A C 1
ATOM 1798 O O . LEU A 1 222 ? -10.886 -8.654 6.266 1.00 97.00 222 LEU A O 1
ATOM 1802 N N . VAL A 1 223 ? -9.017 -9.801 6.749 1.00 96.88 223 VAL A N 1
ATOM 1803 C CA . VAL A 1 223 ? -9.711 -11.065 7.057 1.00 96.88 223 VAL A CA 1
ATOM 1804 C C . VAL A 1 223 ? -10.579 -10.931 8.310 1.00 96.88 223 VAL A C 1
ATOM 1806 O O . VAL A 1 223 ? -11.712 -11.399 8.312 1.00 96.88 223 VAL A O 1
ATOM 1809 N N . GLN A 1 224 ? -10.097 -10.260 9.358 1.00 95.94 224 GLN A N 1
ATOM 1810 C CA . GLN A 1 224 ? -10.871 -10.044 10.586 1.00 95.94 224 GLN A CA 1
ATOM 1811 C C . GLN A 1 224 ? -12.106 -9.168 10.334 1.00 95.94 224 GLN A C 1
ATOM 1813 O O . GLN A 1 224 ? -13.201 -9.501 10.784 1.00 95.94 224 GLN A O 1
ATOM 1818 N N . LEU A 1 225 ? -11.961 -8.101 9.542 1.00 95.31 225 LEU A N 1
ATOM 1819 C CA . LEU A 1 225 ? -13.096 -7.293 9.095 1.00 95.31 225 LEU A CA 1
ATOM 1820 C C . LEU A 1 225 ? -14.057 -8.121 8.231 1.00 95.31 225 LEU A C 1
ATOM 1822 O O . LEU A 1 225 ? -15.268 -8.039 8.425 1.00 95.31 225 LEU A O 1
ATOM 1826 N N . ALA A 1 226 ? -13.526 -8.954 7.330 1.00 95.62 226 ALA A N 1
ATOM 1827 C CA . ALA A 1 226 ? -14.299 -9.837 6.458 1.00 95.62 226 ALA A CA 1
ATOM 1828 C C . ALA A 1 226 ? -15.182 -10.833 7.218 1.00 95.62 226 ALA A C 1
ATOM 1830 O O . ALA A 1 226 ? -16.301 -11.094 6.788 1.00 95.62 226 ALA A O 1
ATOM 1831 N N . ILE A 1 227 ? -14.710 -11.368 8.344 1.00 94.56 227 ILE A N 1
ATOM 1832 C CA . ILE A 1 227 ? -15.495 -12.282 9.189 1.00 94.56 227 ILE A CA 1
ATOM 1833 C C . ILE A 1 227 ? -16.374 -11.555 10.215 1.00 94.56 227 ILE A C 1
ATOM 1835 O O . ILE A 1 227 ? -17.007 -12.207 11.038 1.00 94.56 227 ILE A O 1
ATOM 1839 N N . GLY A 1 228 ? -16.426 -10.220 10.175 1.00 92.00 228 GLY A N 1
ATOM 1840 C CA . GLY A 1 228 ? -17.261 -9.421 11.071 1.00 92.00 228 GLY A CA 1
ATOM 1841 C C . GLY A 1 228 ? -16.737 -9.342 12.508 1.00 92.00 228 GLY A C 1
ATOM 1842 O O . GLY A 1 228 ? -17.528 -9.157 13.428 1.00 92.00 228 GLY A O 1
ATOM 1843 N N . ASN A 1 229 ? -15.427 -9.496 12.728 1.00 92.31 229 ASN A N 1
ATOM 1844 C CA . ASN A 1 229 ? -14.856 -9.358 14.065 1.00 92.31 229 ASN A CA 1
ATOM 1845 C C . ASN A 1 229 ? -14.859 -7.884 14.509 1.00 92.31 229 ASN A C 1
ATOM 1847 O O . ASN A 1 229 ? -14.179 -7.048 13.915 1.00 92.31 229 ASN A O 1
ATOM 1851 N N . GLU A 1 230 ? -15.593 -7.588 15.582 1.00 85.44 230 GLU A N 1
ATOM 1852 C CA . GLU A 1 230 ? -15.620 -6.278 16.254 1.00 85.44 230 GLU A CA 1
ATOM 1853 C C . GLU A 1 230 ? -14.814 -6.270 17.571 1.00 85.44 230 GLU A C 1
ATOM 1855 O O . GLU A 1 230 ? -14.725 -5.250 18.256 1.00 85.44 230 GLU A O 1
ATOM 1860 N N . GLY A 1 231 ? -14.238 -7.413 17.958 1.00 84.25 231 GLY A N 1
ATOM 1861 C CA . GLY A 1 231 ? -13.513 -7.593 19.209 1.00 84.25 231 GLY A CA 1
ATOM 1862 C C . GLY A 1 231 ? -12.029 -7.220 19.142 1.00 84.25 231 GLY A C 1
ATOM 1863 O O . GLY A 1 231 ? -11.400 -7.161 18.090 1.00 84.25 231 GLY A O 1
ATOM 1864 N N . SER A 1 232 ? -11.428 -7.047 20.321 1.00 84.38 232 SER A N 1
ATOM 1865 C CA . SER A 1 232 ? -9.992 -6.758 20.482 1.00 84.38 232 SER A CA 1
ATOM 1866 C C . SER A 1 232 ? -9.086 -7.994 20.373 1.00 84.38 232 SER A C 1
ATOM 1868 O O . SER A 1 232 ? -7.869 -7.881 20.526 1.00 84.38 232 SER A O 1
ATOM 1870 N N . GLN A 1 233 ? -9.658 -9.181 20.167 1.00 90.44 233 GLN A N 1
ATOM 1871 C CA . GLN A 1 233 ? -8.934 -10.444 20.017 1.00 90.44 233 GLN A CA 1
ATOM 1872 C C . GLN A 1 233 ? -9.147 -11.005 18.618 1.00 90.44 233 GLN A C 1
ATOM 1874 O O . GLN A 1 233 ? -10.194 -10.790 18.015 1.00 90.44 233 GLN A O 1
ATOM 1879 N N . LEU A 1 234 ? -8.149 -11.728 18.110 1.00 91.56 234 LEU A N 1
ATOM 1880 C CA . LEU A 1 234 ? -8.263 -12.392 16.819 1.00 91.56 234 LEU A CA 1
ATOM 1881 C C . LEU A 1 234 ? -9.302 -13.506 16.900 1.00 91.56 234 LEU A C 1
ATOM 1883 O O . LEU A 1 234 ? -9.155 -14.432 17.695 1.00 91.56 234 LEU A O 1
ATOM 1887 N N . ALA A 1 235 ? -10.314 -13.414 16.047 1.00 93.00 235 ALA A N 1
ATOM 1888 C CA . ALA A 1 235 ? -11.247 -14.495 15.812 1.00 93.00 235 ALA A CA 1
ATOM 1889 C C . ALA A 1 235 ? -10.608 -15.526 14.874 1.00 93.00 235 ALA A C 1
ATOM 1891 O O . ALA A 1 235 ? -9.904 -15.175 13.918 1.00 93.00 235 ALA A O 1
ATOM 1892 N N . GLU A 1 236 ? -10.849 -16.802 15.160 1.00 92.88 236 GLU A N 1
ATOM 1893 C CA . GLU A 1 236 ? -10.423 -17.902 14.305 1.00 92.88 236 GLU A CA 1
ATOM 1894 C C . GLU A 1 236 ? -11.179 -17.851 12.972 1.00 92.88 236 GLU A C 1
ATOM 1896 O O . GLU A 1 236 ? -12.401 -17.684 12.934 1.00 92.88 236 GLU A O 1
ATOM 1901 N N . LEU A 1 237 ? -10.449 -17.981 11.863 1.00 94.8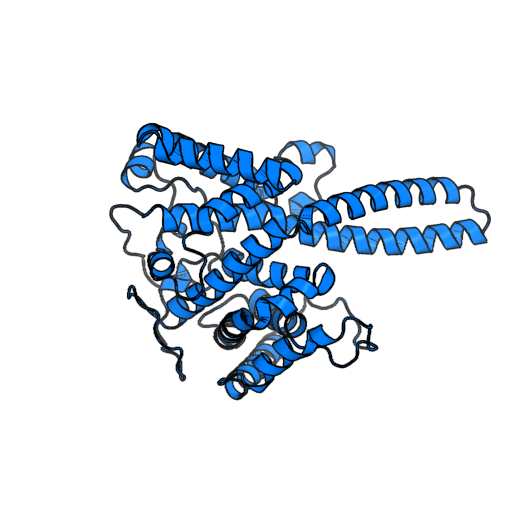1 237 LEU A N 1
ATOM 1902 C CA . LEU A 1 237 ? -11.068 -18.090 10.550 1.00 94.81 237 LEU A CA 1
ATOM 1903 C C . LEU A 1 237 ? -11.745 -19.454 10.450 1.00 94.81 237 LEU A C 1
ATOM 1905 O O . LEU A 1 237 ? -11.071 -20.467 10.565 1.00 94.81 237 LEU A O 1
ATOM 1909 N N . THR A 1 238 ? -13.047 -19.477 10.188 1.00 94.31 238 THR A N 1
ATOM 1910 C CA . THR A 1 238 ? -13.824 -20.705 9.984 1.00 94.31 238 THR A CA 1
ATOM 1911 C C . THR A 1 238 ? -14.737 -20.547 8.768 1.00 94.31 238 THR A C 1
ATOM 1913 O O . THR A 1 238 ? -15.046 -19.428 8.357 1.00 94.31 238 THR A O 1
ATOM 1916 N N . PHE A 1 239 ? -15.135 -21.664 8.154 1.00 92.81 239 PHE A N 1
ATOM 1917 C CA . PHE A 1 239 ? -16.026 -21.687 6.988 1.00 92.81 239 PHE A CA 1
ATOM 1918 C C . PHE A 1 239 ? -17.304 -22.490 7.300 1.00 92.81 239 PHE A C 1
ATOM 1920 O O . PHE A 1 239 ? -17.198 -23.515 7.975 1.00 92.81 239 PHE A O 1
ATOM 1927 N N . PRO A 1 240 ? -18.485 -22.110 6.762 1.00 91.75 240 PRO A N 1
ATOM 1928 C CA . PRO A 1 240 ? -18.729 -20.990 5.843 1.00 91.75 240 PRO A CA 1
ATOM 1929 C C . PRO A 1 240 ? -18.554 -19.620 6.515 1.00 91.75 240 PRO A C 1
ATOM 1931 O O . PRO A 1 240 ? -18.716 -19.490 7.724 1.00 91.75 240 PRO A O 1
ATOM 1934 N N . LEU A 1 241 ? -18.179 -18.609 5.725 1.00 92.38 241 LEU A N 1
ATOM 1935 C CA . LEU A 1 241 ? -17.973 -17.256 6.245 1.00 92.38 241 LEU A CA 1
ATOM 1936 C C . LEU A 1 241 ? -19.329 -16.577 6.529 1.00 92.38 241 LEU A C 1
ATOM 1938 O O . LEU A 1 241 ? -20.272 -16.829 5.783 1.00 92.38 241 LEU A O 1
ATOM 1942 N N . PRO A 1 242 ? -19.427 -15.671 7.518 1.00 89.44 242 PRO A N 1
ATOM 1943 C CA . PRO A 1 242 ? -20.672 -14.955 7.815 1.00 89.44 242 PRO A CA 1
ATOM 1944 C C . PRO A 1 242 ? -21.120 -14.011 6.688 1.00 89.44 242 PRO A C 1
ATOM 1946 O O . PRO A 1 242 ? -20.293 -13.290 6.129 1.00 89.44 242 PRO A O 1
ATOM 1949 N N . ASP A 1 243 ? -22.423 -13.923 6.414 1.00 79.69 243 ASP A N 1
ATOM 1950 C CA . ASP A 1 243 ? -22.967 -13.073 5.335 1.00 79.69 243 ASP A CA 1
ATOM 1951 C C . ASP A 1 243 ? -22.765 -11.565 5.589 1.00 79.69 243 ASP A C 1
ATOM 1953 O O . ASP A 1 243 ? -22.616 -10.764 4.665 1.00 79.69 243 ASP A O 1
ATOM 1957 N N . SER A 1 244 ? -22.750 -11.136 6.855 1.00 70.31 244 SER A N 1
ATOM 1958 C CA . SER A 1 244 ? -22.653 -9.719 7.207 1.00 70.31 244 SER A CA 1
ATOM 1959 C C . SER A 1 244 ? -21.206 -9.246 7.285 1.00 70.31 244 SER A C 1
ATOM 1961 O O . SER A 1 244 ? -20.456 -9.656 8.170 1.00 70.31 244 SER A O 1
ATOM 1963 N N . CYS A 1 245 ? -20.831 -8.309 6.415 1.00 73.69 245 CYS A N 1
ATOM 1964 C CA . CYS A 1 245 ? -19.540 -7.638 6.489 1.00 73.69 245 CYS A CA 1
ATOM 1965 C C . CYS A 1 245 ? -19.635 -6.155 6.113 1.00 73.69 245 CYS A C 1
ATOM 1967 O O . CYS A 1 245 ? -19.137 -5.703 5.086 1.00 73.69 245 CYS A O 1
ATOM 1969 N N . SER A 1 246 ? -20.307 -5.369 6.955 1.00 82.12 246 SER A N 1
ATOM 1970 C CA . SER A 1 246 ? -20.531 -3.943 6.688 1.00 82.12 246 SER A CA 1
ATOM 1971 C C . SER A 1 246 ? -19.262 -3.094 6.759 1.00 82.12 246 SER A C 1
ATOM 1973 O O . SER A 1 246 ? -19.193 -2.057 6.110 1.00 82.12 246 SER A O 1
ATOM 1975 N N . SER A 1 247 ? -18.255 -3.508 7.531 1.00 91.19 247 SER A N 1
ATOM 1976 C CA . SER A 1 247 ? -17.058 -2.694 7.778 1.00 91.19 247 SER A CA 1
ATOM 1977 C C . SER A 1 247 ? -16.165 -2.538 6.545 1.00 91.19 247 SER A C 1
ATOM 1979 O O . SER A 1 247 ? -15.531 -1.497 6.390 1.00 91.19 247 SER A O 1
ATOM 1981 N N . LEU A 1 248 ? -16.157 -3.521 5.631 1.00 95.31 248 LEU A N 1
ATOM 1982 C CA . LEU A 1 248 ? -15.408 -3.434 4.368 1.00 95.31 248 LEU A CA 1
ATOM 1983 C C . LEU A 1 248 ? -15.933 -2.326 3.446 1.00 95.31 248 LEU A C 1
ATOM 1985 O O . LEU A 1 248 ? -15.197 -1.863 2.577 1.00 95.31 248 LEU A O 1
ATOM 1989 N N . ALA A 1 249 ? -17.168 -1.856 3.656 1.00 95.25 249 ALA A N 1
ATOM 1990 C CA . ALA A 1 249 ? -17.728 -0.745 2.892 1.00 95.25 249 ALA A CA 1
ATOM 1991 C C . ALA A 1 249 ? -17.024 0.593 3.142 1.00 95.25 249 ALA A C 1
ATOM 1993 O O . ALA A 1 249 ? -17.219 1.541 2.388 1.00 95.25 249 ALA A O 1
ATOM 1994 N N . TYR A 1 250 ? -16.213 0.662 4.198 1.00 95.81 250 TYR A N 1
ATOM 1995 C CA . TYR A 1 250 ? -15.427 1.835 4.568 1.00 95.81 250 TYR A CA 1
ATOM 1996 C C . TYR A 1 250 ? -13.923 1.564 4.469 1.00 95.81 250 TYR A C 1
ATOM 1998 O O . TYR A 1 250 ? -13.117 2.319 5.000 1.00 95.81 250 TYR A O 1
ATOM 2006 N N . VAL A 1 251 ? -13.525 0.464 3.824 1.00 97.38 251 VAL A N 1
ATOM 2007 C CA . VAL A 1 251 ? -12.121 0.154 3.558 1.00 97.38 251 VAL A CA 1
ATOM 2008 C C . VAL A 1 251 ? -11.827 0.495 2.102 1.00 97.38 251 VAL A C 1
ATOM 2010 O O . VAL A 1 251 ? -12.322 -0.208 1.218 1.00 97.38 251 VAL A O 1
ATOM 2013 N N . PRO A 1 252 ? -11.016 1.532 1.834 1.00 97.81 252 PRO A N 1
ATOM 2014 C CA . PRO A 1 252 ? -10.572 1.840 0.487 1.00 97.81 252 PRO A CA 1
ATOM 2015 C C . PRO A 1 252 ? -9.862 0.666 -0.194 1.00 97.81 252 PRO A C 1
ATOM 2017 O O . PRO A 1 252 ? -9.100 -0.077 0.427 1.00 97.81 252 PRO A O 1
ATOM 2020 N N . GLU A 1 253 ? -10.062 0.538 -1.499 1.00 97.50 253 GLU A N 1
ATOM 2021 C CA . GLU A 1 253 ? -9.504 -0.519 -2.340 1.00 97.50 253 GLU A CA 1
ATOM 2022 C C . GLU A 1 253 ? -7.970 -0.553 -2.315 1.00 97.50 253 GLU A C 1
ATOM 2024 O O . GLU A 1 253 ? -7.384 -1.639 -2.326 1.00 97.50 253 GLU A O 1
ATOM 2029 N N . PHE A 1 254 ? -7.313 0.607 -2.173 1.00 96.31 254 PHE A N 1
ATOM 2030 C CA . PHE A 1 254 ? -5.850 0.698 -2.140 1.00 96.31 254 PHE A CA 1
ATOM 2031 C C . PHE A 1 254 ? -5.211 -0.107 -0.996 1.00 96.31 254 PHE A C 1
ATOM 2033 O O . PHE A 1 254 ? -4.038 -0.462 -1.084 1.00 96.31 254 PHE A O 1
ATOM 2040 N N . PHE A 1 255 ? -5.945 -0.422 0.081 1.00 97.81 255 PHE A N 1
ATOM 2041 C CA . PHE A 1 255 ? -5.428 -1.293 1.143 1.00 97.81 255 PHE A CA 1
ATOM 2042 C C . PHE A 1 255 ? -5.151 -2.711 0.632 1.00 97.81 255 PHE A C 1
ATOM 2044 O O . PHE A 1 255 ? -4.109 -3.280 0.950 1.00 97.81 255 PHE A O 1
ATOM 2051 N N . ALA A 1 256 ? -6.067 -3.267 -0.164 1.00 97.38 256 ALA A N 1
ATOM 2052 C CA . ALA A 1 256 ? -5.885 -4.569 -0.798 1.00 97.38 256 ALA A CA 1
ATOM 2053 C C . ALA A 1 256 ? -4.907 -4.484 -1.978 1.00 97.38 256 ALA A C 1
ATOM 2055 O O . ALA A 1 256 ? -4.110 -5.397 -2.187 1.00 97.38 256 ALA A O 1
ATOM 2056 N N . ASP A 1 257 ? -4.941 -3.378 -2.721 1.00 95.25 257 ASP A N 1
ATOM 2057 C CA . ASP A 1 257 ? -4.092 -3.189 -3.897 1.00 95.25 257 ASP A CA 1
ATOM 2058 C C . ASP A 1 257 ? -2.601 -3.116 -3.527 1.00 95.25 257 ASP A C 1
ATOM 2060 O O . ASP A 1 257 ? -1.791 -3.869 -4.072 1.00 95.25 257 ASP A O 1
ATOM 2064 N N . ASN A 1 258 ? -2.262 -2.316 -2.503 1.00 95.81 258 ASN A N 1
ATOM 2065 C CA . ASN A 1 258 ? -0.912 -2.213 -1.937 1.00 95.81 258 ASN A CA 1
ATOM 2066 C C . ASN A 1 258 ? -0.352 -3.570 -1.494 1.00 95.81 258 ASN A C 1
ATOM 2068 O O . ASN A 1 258 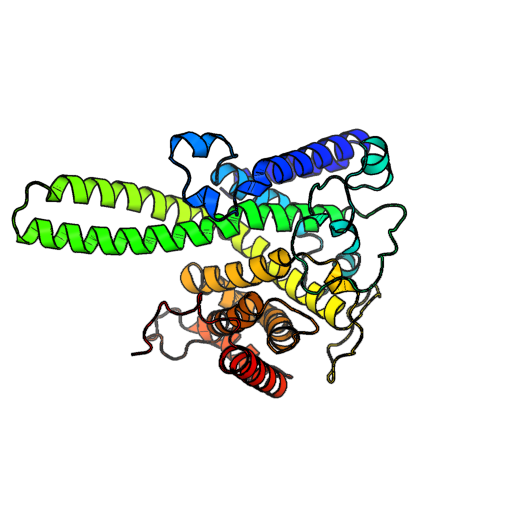? 0.831 -3.844 -1.697 1.00 95.81 258 ASN A O 1
ATOM 2072 N N . LEU A 1 259 ? -1.192 -4.402 -0.867 1.00 95.62 259 LEU A N 1
ATOM 2073 C CA . LEU A 1 259 ? -0.816 -5.744 -0.433 1.00 95.62 259 LEU A CA 1
ATOM 2074 C C . LEU A 1 259 ? -0.413 -6.602 -1.635 1.00 95.62 259 LEU A C 1
ATOM 2076 O O . LEU A 1 259 ? 0.649 -7.225 -1.623 1.00 95.62 259 LEU A O 1
ATOM 2080 N N . GLY A 1 260 ? -1.257 -6.610 -2.669 1.00 95.31 260 GLY A N 1
ATOM 2081 C CA . GLY A 1 260 ? -1.027 -7.398 -3.871 1.00 95.31 260 GLY A CA 1
ATOM 2082 C C . GLY A 1 260 ? 0.228 -6.966 -4.625 1.00 95.31 260 GLY A C 1
ATOM 2083 O O . GLY A 1 260 ? 1.091 -7.801 -4.893 1.00 95.31 260 GLY A O 1
ATOM 2084 N N . ASP A 1 261 ? 0.382 -5.667 -4.900 1.00 94.00 261 ASP A N 1
ATOM 2085 C CA . ASP A 1 261 ? 1.559 -5.161 -5.623 1.00 94.00 261 ASP A CA 1
ATOM 2086 C C . ASP A 1 261 ? 2.854 -5.418 -4.889 1.00 94.00 261 ASP A C 1
ATOM 2088 O O . ASP A 1 261 ? 3.866 -5.729 -5.511 1.00 94.00 261 ASP A O 1
ATOM 2092 N N . PHE A 1 262 ? 2.841 -5.282 -3.567 1.00 96.25 262 PHE A N 1
ATOM 2093 C CA . PHE A 1 262 ? 4.040 -5.502 -2.786 1.00 96.25 262 PHE A CA 1
ATOM 2094 C C . PHE A 1 262 ? 4.507 -6.962 -2.864 1.00 96.25 262 PHE A C 1
ATOM 2096 O O . PHE A 1 262 ? 5.699 -7.211 -3.032 1.00 96.25 262 PHE A O 1
ATOM 2103 N N . LEU A 1 263 ? 3.589 -7.929 -2.790 1.00 95.38 263 LEU A N 1
ATOM 2104 C CA . LEU A 1 263 ? 3.931 -9.352 -2.893 1.00 95.38 263 LEU A CA 1
ATOM 2105 C C . LEU A 1 263 ? 4.424 -9.723 -4.301 1.00 95.38 263 LEU A C 1
ATOM 2107 O O . LEU A 1 263 ? 5.431 -10.420 -4.428 1.00 95.38 263 LEU A O 1
ATOM 2111 N N . ILE A 1 264 ? 3.786 -9.186 -5.346 1.00 94.06 264 ILE A N 1
ATOM 2112 C CA . ILE A 1 264 ? 4.232 -9.339 -6.742 1.00 94.06 264 ILE A CA 1
ATOM 2113 C C . ILE A 1 264 ? 5.620 -8.705 -6.941 1.00 94.06 264 ILE A C 1
ATOM 2115 O O . ILE A 1 264 ? 6.508 -9.299 -7.558 1.00 94.06 264 ILE A O 1
ATOM 2119 N N . PHE A 1 265 ? 5.852 -7.524 -6.361 1.00 94.81 265 PHE A N 1
ATOM 2120 C CA . PHE A 1 265 ? 7.157 -6.867 -6.372 1.00 94.81 265 PHE A CA 1
ATOM 2121 C C . PHE A 1 265 ? 8.230 -7.749 -5.724 1.00 94.81 265 PHE A C 1
ATOM 2123 O O . PHE A 1 265 ? 9.303 -7.931 -6.307 1.00 94.81 265 PHE A O 1
ATOM 2130 N N . LEU A 1 266 ? 7.960 -8.310 -4.537 1.00 93.50 266 LEU A N 1
ATOM 2131 C CA . LEU A 1 266 ? 8.919 -9.169 -3.843 1.00 93.50 266 LEU A CA 1
ATOM 2132 C C . LEU A 1 266 ? 9.294 -10.375 -4.700 1.00 93.50 266 LEU A C 1
ATOM 2134 O O . LEU A 1 266 ? 10.480 -10.635 -4.872 1.00 93.50 266 LEU A O 1
ATOM 2138 N N . ARG A 1 267 ? 8.320 -11.043 -5.327 1.00 90.81 267 ARG A N 1
ATOM 2139 C CA . ARG A 1 267 ? 8.590 -12.185 -6.212 1.00 90.81 267 ARG A CA 1
ATOM 2140 C C . ARG A 1 267 ? 9.611 -11.857 -7.302 1.00 90.81 267 ARG A C 1
ATOM 2142 O O . ARG A 1 267 ? 10.475 -12.673 -7.620 1.00 90.81 267 ARG A O 1
ATOM 2149 N N . ARG A 1 268 ? 9.519 -10.656 -7.875 1.00 88.00 268 ARG A N 1
ATOM 2150 C CA . ARG A 1 268 ? 10.359 -10.222 -8.996 1.00 88.00 268 ARG A CA 1
ATOM 2151 C C . ARG A 1 268 ? 11.715 -9.662 -8.573 1.00 88.00 268 ARG A C 1
ATOM 2153 O O . ARG A 1 268 ? 12.681 -9.773 -9.331 1.00 88.00 268 ARG A O 1
ATOM 2160 N N . PHE A 1 269 ? 11.790 -9.011 -7.414 1.00 89.81 269 PHE A N 1
ATOM 2161 C CA . PHE A 1 269 ? 12.949 -8.193 -7.043 1.00 89.81 269 PHE A CA 1
ATOM 2162 C C . PHE A 1 269 ? 13.624 -8.575 -5.720 1.00 89.81 269 PHE A C 1
ATOM 2164 O O . PHE A 1 269 ? 14.757 -8.141 -5.515 1.00 89.81 269 PHE A O 1
ATOM 2171 N N . ALA A 1 270 ? 12.970 -9.359 -4.860 1.00 89.44 270 ALA A N 1
ATOM 2172 C CA . ALA A 1 270 ? 13.439 -9.743 -3.525 1.00 89.44 270 ALA A CA 1
ATOM 2173 C C . ALA A 1 270 ? 12.779 -11.060 -3.038 1.00 89.44 270 ALA A C 1
ATOM 2175 O O . ALA A 1 270 ? 12.138 -11.103 -1.984 1.00 89.44 270 ALA A O 1
ATOM 2176 N N . ASP A 1 271 ? 12.882 -12.133 -3.835 1.00 87.44 271 ASP A N 1
ATOM 2177 C CA . ASP A 1 271 ? 12.233 -13.433 -3.564 1.00 87.44 271 ASP A CA 1
ATOM 2178 C C . ASP A 1 271 ? 12.742 -14.093 -2.266 1.00 87.44 271 ASP A C 1
ATOM 2180 O O . ASP A 1 271 ? 12.028 -14.839 -1.598 1.00 87.44 271 ASP A O 1
ATOM 2184 N N . ASP A 1 272 ? 13.966 -13.759 -1.862 1.00 86.00 272 ASP A N 1
ATOM 2185 C CA . ASP A 1 272 ? 14.603 -14.159 -0.608 1.00 86.00 272 ASP A CA 1
ATOM 2186 C C . ASP A 1 272 ? 13.833 -13.687 0.640 1.00 86.00 272 ASP A C 1
ATOM 2188 O O . ASP A 1 272 ? 13.778 -14.392 1.655 1.00 86.00 272 ASP A O 1
ATOM 2192 N N . ILE A 1 273 ? 13.170 -12.531 0.565 1.00 88.12 273 ILE A N 1
ATOM 2193 C CA . ILE A 1 273 ? 12.342 -12.008 1.660 1.00 88.12 273 ILE A CA 1
ATOM 21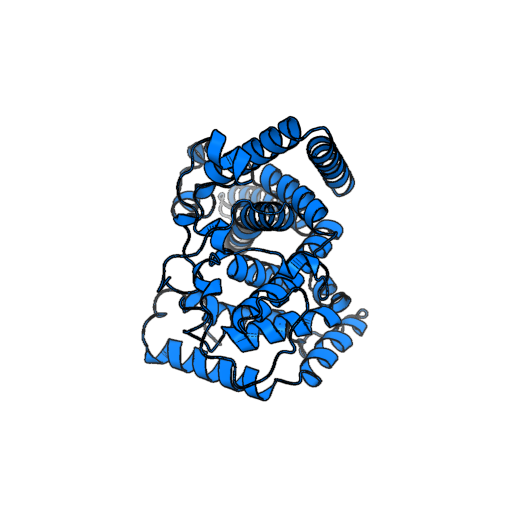94 C C . ILE A 1 273 ? 11.059 -12.830 1.838 1.00 88.12 273 ILE A C 1
ATOM 2196 O O . ILE A 1 273 ? 10.641 -13.076 2.973 1.00 88.12 273 ILE A O 1
ATOM 2200 N N . LEU A 1 274 ? 10.445 -13.290 0.741 1.00 85.81 274 LEU A N 1
ATOM 2201 C CA . LEU A 1 274 ? 9.267 -14.166 0.807 1.00 85.81 274 LEU A CA 1
ATOM 2202 C C . LEU A 1 274 ? 9.606 -15.491 1.481 1.00 85.81 274 LEU A C 1
ATOM 2204 O O . LEU A 1 274 ? 8.829 -15.993 2.291 1.00 85.81 274 LEU A O 1
ATOM 2208 N N . GLU A 1 275 ? 10.780 -16.038 1.178 1.00 84.44 275 GLU A N 1
ATOM 2209 C CA . GLU A 1 275 ? 11.185 -17.315 1.742 1.00 84.44 275 GLU A CA 1
ATOM 2210 C C . GLU A 1 275 ? 11.516 -17.224 3.234 1.00 84.44 275 GLU A C 1
ATOM 2212 O O . GLU A 1 275 ? 11.064 -18.052 4.025 1.00 84.44 275 GLU A O 1
ATOM 2217 N N . THR A 1 276 ? 12.270 -16.202 3.643 1.00 85.38 276 THR A N 1
ATOM 2218 C CA . THR A 1 276 ? 12.624 -15.997 5.060 1.00 85.38 276 THR A CA 1
ATOM 2219 C C . THR A 1 276 ? 11.418 -15.664 5.937 1.00 85.38 276 THR A C 1
ATOM 2221 O O . THR A 1 276 ? 11.467 -15.859 7.150 1.00 85.38 276 THR A O 1
ATOM 2224 N N . SER A 1 277 ? 10.316 -15.218 5.332 1.00 84.25 277 SER A N 1
ATOM 2225 C CA . SER A 1 277 ? 9.081 -14.838 6.020 1.00 84.25 277 SER A CA 1
ATOM 2226 C C . SER A 1 277 ? 7.920 -15.805 5.769 1.00 84.25 277 SER A C 1
ATOM 2228 O O . SER A 1 277 ? 6.759 -15.428 5.941 1.00 84.25 277 SER A O 1
ATOM 2230 N N . ALA A 1 278 ? 8.209 -17.051 5.380 1.00 79.94 278 ALA A N 1
ATOM 2231 C CA . ALA A 1 278 ? 7.194 -18.015 4.958 1.00 79.94 278 ALA A CA 1
ATOM 2232 C C . ALA A 1 278 ? 6.066 -18.220 5.982 1.00 79.94 278 ALA A C 1
ATOM 2234 O O . ALA A 1 278 ? 4.905 -18.302 5.595 1.00 79.94 278 ALA A O 1
ATOM 2235 N N . ASP A 1 279 ? 6.372 -18.226 7.283 1.00 82.88 279 ASP A N 1
ATOM 2236 C CA . ASP A 1 279 ? 5.364 -18.406 8.340 1.00 82.88 279 ASP A CA 1
ATOM 2237 C C . ASP A 1 279 ? 4.287 -17.305 8.329 1.00 82.88 279 ASP A C 1
ATOM 2239 O O . ASP A 1 279 ? 3.163 -17.512 8.775 1.00 82.88 279 ASP A O 1
ATOM 2243 N N . SER A 1 280 ? 4.598 -16.131 7.773 1.00 87.44 280 SER A N 1
ATOM 2244 C CA . SER A 1 280 ? 3.633 -15.042 7.601 1.00 87.44 280 SER A CA 1
ATOM 2245 C C . SER A 1 280 ? 2.730 -15.214 6.374 1.00 87.44 280 SER A C 1
ATOM 2247 O O . SER A 1 280 ? 1.681 -14.570 6.294 1.00 87.44 280 SER A O 1
ATOM 2249 N N . LEU A 1 281 ? 3.102 -16.076 5.421 1.00 90.44 281 LEU A N 1
ATOM 2250 C CA . LEU A 1 281 ? 2.349 -16.298 4.183 1.00 90.44 281 LEU A CA 1
ATOM 2251 C C . LEU A 1 281 ? 1.026 -17.017 4.423 1.00 90.44 281 LEU A C 1
ATOM 2253 O O . LEU A 1 281 ? 0.103 -16.846 3.634 1.00 90.44 281 LEU A O 1
ATOM 2257 N N . GLU A 1 282 ? 0.878 -17.747 5.529 1.00 93.62 282 GLU A N 1
ATOM 2258 C CA . GLU A 1 282 ? -0.411 -18.333 5.906 1.00 93.62 282 GLU A CA 1
ATOM 2259 C C . GLU A 1 282 ? -1.508 -17.254 5.995 1.00 93.62 282 GLU A C 1
ATOM 2261 O O . GLU A 1 282 ? -2.619 -17.433 5.497 1.00 93.62 282 GLU A O 1
ATOM 2266 N N . HIS A 1 283 ? -1.183 -16.078 6.543 1.00 95.25 283 HIS A N 1
ATOM 2267 C CA . HIS A 1 283 ? -2.109 -14.945 6.612 1.00 95.25 283 HIS A CA 1
ATOM 2268 C C . HIS A 1 283 ? -2.444 -14.366 5.233 1.00 95.25 283 HIS A C 1
ATOM 2270 O O . HIS A 1 283 ? -3.575 -13.938 5.002 1.00 95.25 283 HIS A O 1
ATOM 2276 N N . VAL A 1 284 ? -1.489 -14.392 4.303 1.00 95.94 284 VAL A N 1
ATOM 2277 C CA . VAL A 1 284 ? -1.716 -14.002 2.907 1.00 95.94 284 VAL A CA 1
ATOM 2278 C C . VAL A 1 284 ? -2.641 -15.009 2.218 1.00 95.94 284 VAL A C 1
ATOM 2280 O O . VAL A 1 284 ? -3.588 -14.602 1.552 1.00 95.94 284 VAL A O 1
ATOM 2283 N N . LEU A 1 285 ? -2.446 -16.313 2.437 1.00 96.81 285 LEU A N 1
ATOM 2284 C CA . LEU A 1 285 ? -3.328 -17.356 1.905 1.00 96.81 285 LEU A CA 1
ATOM 2285 C C . LEU A 1 285 ? -4.752 -17.236 2.464 1.00 96.81 285 LEU A C 1
ATOM 2287 O O . LEU A 1 285 ? -5.713 -17.388 1.710 1.00 96.81 285 LEU A O 1
ATOM 2291 N N . HIS A 1 286 ? -4.916 -16.897 3.750 1.00 97.25 286 HIS A N 1
ATOM 2292 C CA . HIS A 1 286 ? -6.226 -16.558 4.325 1.00 97.25 286 HIS A CA 1
ATOM 2293 C C . HIS A 1 286 ? -6.892 -15.396 3.588 1.00 97.25 286 HIS A C 1
ATOM 2295 O O . HIS A 1 286 ? -8.055 -15.504 3.200 1.00 97.25 286 HIS A O 1
ATOM 2301 N N . PHE A 1 287 ? -6.154 -14.314 3.347 1.00 97.88 287 PHE A N 1
ATOM 2302 C CA . PHE A 1 287 ? -6.660 -13.171 2.596 1.00 97.88 287 PHE A CA 1
ATOM 2303 C C . PHE A 1 287 ? -7.076 -13.558 1.166 1.00 97.88 287 PHE A C 1
ATOM 2305 O O . PHE A 1 287 ? -8.209 -13.294 0.766 1.00 97.88 287 PHE A O 1
ATOM 2312 N N . ILE A 1 288 ? -6.226 -14.269 0.421 1.00 98.00 288 ILE A N 1
ATOM 2313 C CA . ILE A 1 288 ? -6.552 -14.731 -0.938 1.00 98.00 288 ILE A CA 1
ATOM 2314 C C . ILE A 1 288 ? -7.811 -15.610 -0.913 1.00 98.00 288 ILE A C 1
ATOM 2316 O O . ILE A 1 288 ? -8.742 -15.370 -1.682 1.00 98.00 288 ILE A O 1
ATOM 2320 N N . THR A 1 289 ? -7.891 -16.575 0.004 1.00 97.69 289 THR A N 1
ATOM 2321 C CA . THR A 1 289 ? -9.027 -17.506 0.112 1.00 97.69 289 THR A CA 1
ATOM 2322 C C . THR A 1 289 ? -10.346 -16.787 0.402 1.00 97.69 289 THR A C 1
ATOM 2324 O O . THR A 1 289 ? -11.376 -17.120 -0.182 1.00 97.69 289 THR A O 1
ATOM 2327 N N . VAL A 1 290 ? -10.330 -15.781 1.280 1.00 97.31 290 VAL A N 1
ATOM 2328 C CA . VAL A 1 290 ? -11.535 -15.046 1.697 1.00 97.31 290 VAL A CA 1
ATOM 2329 C C . VAL A 1 290 ? -12.047 -14.096 0.610 1.00 97.31 290 VAL A C 1
ATOM 2331 O O . VAL A 1 290 ? -13.262 -13.943 0.457 1.00 97.31 290 VAL A O 1
ATOM 2334 N N . PHE A 1 291 ? -11.151 -13.449 -0.139 1.00 97.31 291 PHE A N 1
ATOM 2335 C CA . PHE A 1 291 ? -11.518 -12.347 -1.034 1.00 97.31 291 PHE A CA 1
ATOM 2336 C C . PHE A 1 291 ? -11.625 -12.739 -2.517 1.00 97.31 291 PHE A C 1
ATOM 2338 O O . PHE A 1 291 ? -12.500 -12.215 -3.207 1.00 97.31 291 PHE A O 1
ATOM 2345 N N . THR A 1 292 ? -10.813 -13.681 -3.014 1.00 96.25 292 THR A N 1
ATOM 2346 C CA . THR A 1 292 ? -10.702 -13.991 -4.461 1.00 96.25 292 THR A CA 1
ATOM 2347 C C . THR A 1 292 ? -12.045 -14.367 -5.093 1.00 96.25 292 THR A C 1
ATOM 2349 O O . THR A 1 292 ? -12.451 -13.797 -6.105 1.00 96.25 292 THR A O 1
ATOM 2352 N N . GLY A 1 293 ? -12.789 -15.273 -4.457 1.00 92.31 293 GLY A N 1
ATOM 2353 C CA . GLY A 1 293 ? -14.089 -15.744 -4.945 1.00 92.31 293 GLY A CA 1
ATOM 2354 C C . GLY A 1 293 ? -15.299 -14.964 -4.415 1.00 92.31 293 GLY A C 1
ATOM 2355 O O . GLY A 1 293 ? -16.434 -15.400 -4.617 1.00 92.31 293 GLY A O 1
ATOM 2356 N N . SER A 1 294 ? -15.112 -13.857 -3.684 1.00 93.31 294 SER A N 1
ATOM 2357 C CA . SER A 1 294 ? -16.204 -13.217 -2.935 1.00 93.31 294 SER A CA 1
ATOM 2358 C C . SER A 1 294 ? -16.515 -11.792 -3.396 1.00 93.31 294 SER A C 1
ATOM 2360 O O . SER A 1 294 ? -15.920 -10.816 -2.943 1.00 93.31 294 SER A O 1
ATOM 2362 N N . VAL A 1 295 ? -17.539 -11.665 -4.247 1.00 92.19 295 VAL A N 1
ATOM 2363 C CA . VAL A 1 295 ? -18.107 -10.372 -4.684 1.00 92.19 295 VAL A CA 1
ATOM 2364 C C . VAL A 1 295 ? -18.697 -9.571 -3.513 1.00 92.19 295 VAL A C 1
ATOM 2366 O O . VAL A 1 295 ? -18.762 -8.344 -3.573 1.00 92.19 295 VAL A O 1
ATOM 2369 N N . GLU A 1 296 ? -19.116 -10.258 -2.450 1.00 92.38 296 GLU A N 1
ATOM 2370 C CA . GLU A 1 296 ? -19.676 -9.673 -1.223 1.00 92.38 296 GLU A CA 1
ATOM 2371 C C . GLU A 1 296 ? -18.613 -9.073 -0.300 1.00 92.38 296 GLU A C 1
ATOM 2373 O O . GLU A 1 296 ? -18.955 -8.356 0.635 1.00 92.38 296 GLU A O 1
ATOM 2378 N N . ARG A 1 297 ? -17.330 -9.361 -0.549 1.00 94.94 297 ARG A N 1
ATOM 2379 C CA . ARG A 1 297 ? -16.191 -8.847 0.231 1.00 94.94 297 ARG A CA 1
ATOM 2380 C C . ARG A 1 297 ? -15.259 -7.966 -0.580 1.00 94.94 297 ARG A C 1
ATOM 2382 O O . ARG A 1 297 ? -14.594 -7.106 -0.016 1.00 94.94 297 ARG A O 1
ATOM 2389 N N . MET A 1 298 ? -15.210 -8.172 -1.892 1.00 95.75 298 MET A N 1
ATOM 2390 C CA . MET A 1 298 ? -14.463 -7.338 -2.823 1.00 95.75 298 MET A CA 1
ATOM 2391 C C . MET A 1 298 ? -15.222 -7.258 -4.143 1.00 95.75 298 MET A C 1
ATOM 2393 O O . MET A 1 298 ? -15.236 -8.186 -4.952 1.00 95.75 298 MET A O 1
ATOM 2397 N N . LYS A 1 299 ? -15.888 -6.129 -4.366 1.00 94.00 299 LYS A N 1
ATOM 2398 C CA . LYS A 1 299 ? -16.752 -5.923 -5.525 1.00 94.00 299 LYS A CA 1
ATOM 2399 C C . LYS A 1 299 ? -15.949 -5.825 -6.818 1.00 94.00 299 LYS A C 1
ATOM 2401 O O . LYS A 1 299 ? -16.398 -6.334 -7.848 1.00 94.00 299 LYS A O 1
ATOM 2406 N N . ASN A 1 300 ? -14.782 -5.185 -6.758 1.00 94.38 300 ASN A N 1
ATOM 2407 C CA . ASN A 1 300 ? -13.928 -4.925 -7.909 1.00 94.38 300 ASN A CA 1
ATOM 2408 C C . ASN A 1 300 ? -13.363 -6.240 -8.493 1.00 94.38 300 ASN A C 1
ATOM 2410 O O . ASN A 1 300 ? -12.580 -6.924 -7.828 1.00 94.38 300 ASN A O 1
ATOM 2414 N N . PRO A 1 301 ? -13.747 -6.624 -9.727 1.00 93.00 301 PRO A N 1
ATOM 2415 C CA . PRO A 1 301 ? -13.272 -7.857 -10.348 1.00 93.00 301 PRO A CA 1
ATOM 2416 C C . PRO A 1 301 ? -11.779 -7.815 -10.690 1.00 93.00 301 PRO A C 1
ATOM 2418 O O . PRO A 1 301 ? -11.149 -8.866 -10.688 1.00 93.00 301 PRO A O 1
ATOM 2421 N N . HIS A 1 302 ? -11.197 -6.638 -10.942 1.00 92.62 302 HIS A N 1
ATOM 2422 C CA . HIS A 1 302 ? -9.772 -6.513 -11.257 1.00 92.62 302 HIS A CA 1
ATOM 2423 C C . HIS A 1 302 ? -8.903 -6.806 -10.036 1.00 92.62 302 HIS A C 1
ATOM 2425 O O . HIS A 1 302 ? -7.938 -7.555 -10.149 1.00 92.62 302 HIS A O 1
ATOM 2431 N N . LEU A 1 303 ? -9.288 -6.299 -8.860 1.00 95.38 303 LEU A N 1
ATOM 2432 C CA . LEU A 1 303 ? -8.592 -6.627 -7.615 1.00 95.38 303 LEU A CA 1
ATOM 2433 C C . LEU A 1 303 ? -8.703 -8.117 -7.295 1.00 95.38 303 LEU A C 1
ATOM 2435 O O . LEU A 1 303 ? -7.700 -8.738 -6.963 1.00 95.38 303 LEU A O 1
ATOM 2439 N N . ARG A 1 304 ? -9.887 -8.720 -7.472 1.00 95.75 304 ARG A N 1
ATOM 2440 C CA . ARG A 1 304 ? -10.058 -10.171 -7.286 1.00 95.75 304 ARG A CA 1
ATOM 2441 C C . ARG A 1 304 ? -9.222 -10.990 -8.270 1.00 95.75 304 ARG A C 1
ATOM 2443 O O . ARG A 1 304 ? -8.611 -11.967 -7.855 1.00 95.75 304 ARG A O 1
ATOM 2450 N N . ALA A 1 305 ? -9.156 -10.585 -9.540 1.00 93.44 305 ALA A N 1
ATOM 2451 C CA . ALA A 1 305 ? -8.311 -11.228 -10.548 1.00 93.44 305 ALA A CA 1
ATOM 2452 C C . ALA A 1 305 ? -6.824 -11.145 -10.175 1.00 93.44 305 ALA A C 1
ATOM 2454 O O . ALA A 1 305 ? -6.112 -12.144 -10.238 1.00 93.44 305 ALA A O 1
ATOM 2455 N N . LYS A 1 306 ? -6.377 -9.971 -9.713 1.00 95.19 306 LYS A N 1
ATOM 2456 C CA . LYS A 1 306 ? -5.009 -9.742 -9.240 1.00 95.19 306 LYS A CA 1
ATOM 2457 C C . LYS A 1 306 ? -4.625 -10.694 -8.108 1.00 95.19 306 LYS A C 1
ATOM 2459 O O . LYS A 1 306 ? -3.477 -11.110 -8.043 1.00 95.19 306 LYS A O 1
ATOM 2464 N N . LEU A 1 307 ? -5.561 -11.115 -7.252 1.00 97.12 307 LEU A N 1
ATOM 2465 C CA . LEU A 1 307 ? -5.257 -12.081 -6.186 1.00 97.12 307 LEU A CA 1
ATOM 2466 C C . LEU A 1 307 ? -4.800 -13.452 -6.708 1.00 97.12 307 LEU A C 1
ATOM 2468 O O . LEU A 1 307 ? -4.080 -14.146 -5.992 1.00 97.12 307 LEU A O 1
ATOM 2472 N N . ALA A 1 308 ? -5.149 -13.831 -7.942 1.00 94.50 308 ALA A N 1
ATOM 2473 C CA . ALA A 1 308 ? -4.596 -15.027 -8.575 1.00 94.50 308 ALA A CA 1
ATOM 2474 C C . ALA A 1 308 ? -3.108 -14.848 -8.936 1.00 94.50 308 ALA A C 1
ATOM 2476 O O . ALA A 1 308 ? -2.316 -15.765 -8.737 1.00 94.50 308 ALA A O 1
ATOM 2477 N N . GLU A 1 309 ? -2.712 -13.657 -9.395 1.00 93.88 309 GLU A N 1
ATOM 2478 C CA . GLU A 1 309 ? -1.302 -13.301 -9.613 1.00 93.88 309 GLU A CA 1
ATOM 2479 C C . GLU A 1 309 ? -0.543 -13.216 -8.282 1.00 93.88 309 GLU A C 1
ATOM 2481 O O . GLU A 1 309 ? 0.570 -13.716 -8.165 1.00 93.88 309 GLU A O 1
ATOM 2486 N N . VAL A 1 310 ? -1.166 -12.668 -7.235 1.00 96.00 310 VAL A N 1
ATOM 2487 C CA . VAL A 1 310 ? -0.582 -12.659 -5.884 1.00 96.00 310 VAL A CA 1
ATOM 2488 C C . VAL A 1 310 ? -0.369 -14.081 -5.370 1.00 96.00 310 VAL A C 1
ATOM 2490 O O . VAL A 1 310 ? 0.657 -14.351 -4.750 1.00 96.00 310 VAL A O 1
ATOM 2493 N N . LEU A 1 311 ? -1.310 -14.997 -5.629 1.00 95.50 311 LEU A N 1
ATOM 2494 C CA . LEU A 1 311 ? -1.146 -16.406 -5.287 1.00 95.50 311 LEU A CA 1
ATOM 2495 C C . LEU A 1 311 ? 0.054 -17.013 -6.019 1.00 95.50 311 LEU A C 1
ATOM 2497 O O . LEU A 1 311 ? 0.871 -17.667 -5.378 1.00 95.50 311 LEU A O 1
ATOM 2501 N N . GLU A 1 312 ? 0.182 -16.772 -7.325 1.00 92.69 312 GLU A N 1
ATOM 2502 C CA . GLU A 1 312 ? 1.344 -17.200 -8.113 1.00 92.69 312 GLU A CA 1
ATOM 2503 C C . GLU A 1 312 ? 2.651 -16.675 -7.516 1.00 92.69 312 GLU A C 1
ATOM 2505 O O . GLU A 1 312 ? 3.557 -17.467 -7.266 1.00 92.69 312 GLU A O 1
ATOM 2510 N N . ALA A 1 313 ? 2.689 -15.392 -7.152 1.00 91.38 313 ALA A N 1
ATOM 2511 C CA . ALA A 1 313 ? 3.870 -14.742 -6.603 1.00 91.38 313 ALA A CA 1
ATOM 2512 C C . ALA A 1 313 ? 4.342 -15.334 -5.262 1.00 91.38 313 ALA A C 1
ATOM 2514 O O . ALA A 1 313 ? 5.538 -15.314 -4.962 1.00 91.38 313 ALA A O 1
ATOM 2515 N N . VAL A 1 314 ? 3.426 -15.847 -4.433 1.00 91.25 314 VAL A N 1
ATOM 2516 C CA . VAL A 1 314 ? 3.766 -16.425 -3.118 1.00 91.25 314 VAL A CA 1
ATOM 2517 C C . VAL A 1 314 ? 3.902 -17.948 -3.133 1.00 91.25 314 VAL A C 1
ATOM 2519 O O . VAL A 1 314 ? 4.356 -18.524 -2.140 1.00 91.25 314 VAL A O 1
ATOM 2522 N N . MET A 1 315 ? 3.534 -18.613 -4.230 1.00 87.38 315 MET A N 1
ATOM 2523 C CA . MET A 1 315 ? 3.671 -20.061 -4.362 1.00 87.38 315 MET A CA 1
ATOM 2524 C C . MET A 1 315 ? 5.147 -20.492 -4.472 1.00 87.38 315 MET A C 1
ATOM 2526 O O . MET A 1 315 ? 6.005 -19.746 -4.945 1.00 87.38 315 MET A O 1
ATOM 2530 N N . PRO A 1 316 ? 5.485 -21.717 -4.030 1.00 81.69 316 PRO A N 1
ATOM 2531 C CA . PRO A 1 316 ? 6.804 -22.288 -4.275 1.00 81.69 316 PRO A CA 1
ATOM 2532 C C . PRO A 1 316 ? 6.958 -22.629 -5.766 1.00 81.69 316 PRO A C 1
ATOM 2534 O O . PRO A 1 316 ? 6.189 -23.423 -6.306 1.00 81.69 316 PRO A O 1
ATOM 2537 N N . HIS A 1 317 ? 7.977 -22.088 -6.435 1.00 72.56 317 HIS A N 1
ATOM 2538 C CA . HIS A 1 317 ? 8.252 -22.420 -7.837 1.00 72.56 317 HIS A CA 1
ATOM 2539 C C . HIS A 1 317 ? 9.207 -23.609 -7.921 1.00 72.56 317 HIS A C 1
ATOM 2541 O O . HIS A 1 317 ? 10.348 -23.532 -7.469 1.00 72.56 317 HIS A O 1
ATOM 2547 N N . LEU A 1 318 ? 8.723 -24.715 -8.487 1.00 60.91 318 LEU A N 1
ATOM 2548 C CA . LEU A 1 318 ? 9.439 -25.994 -8.532 1.00 60.91 318 LEU A CA 1
ATOM 2549 C C . LEU A 1 318 ? 10.513 -26.055 -9.636 1.00 60.91 318 LEU A C 1
ATOM 2551 O O . LEU A 1 318 ? 11.440 -26.849 -9.517 1.00 60.91 318 LEU A O 1
ATOM 2555 N N . ASP A 1 319 ? 10.426 -25.195 -10.657 1.00 53.47 319 ASP A N 1
ATOM 2556 C CA . ASP A 1 319 ? 11.224 -25.297 -11.893 1.00 53.47 319 ASP A CA 1
ATOM 2557 C C . ASP A 1 319 ? 12.506 -24.446 -11.916 1.00 53.47 319 ASP A C 1
ATOM 2559 O O . ASP A 1 319 ? 13.175 -24.343 -12.945 1.00 53.47 319 ASP A O 1
ATOM 2563 N N . GLN A 1 320 ? 12.889 -23.813 -10.803 1.00 54.78 320 GLN A N 1
ATOM 2564 C CA . GLN A 1 320 ? 14.156 -23.079 -10.758 1.00 54.78 320 GLN A CA 1
ATOM 2565 C C . GLN A 1 320 ? 15.323 -24.058 -10.593 1.00 54.78 320 GLN A C 1
ATOM 2567 O O . GLN A 1 320 ? 15.412 -24.774 -9.595 1.00 54.78 320 GLN A O 1
ATOM 2572 N N . THR A 1 321 ? 16.229 -24.075 -11.579 1.00 46.47 321 THR A N 1
ATOM 2573 C CA . THR A 1 321 ? 17.482 -24.842 -11.560 1.00 46.47 321 THR A CA 1
ATOM 2574 C C . THR A 1 321 ? 18.168 -24.652 -10.210 1.00 46.47 321 THR A C 1
ATOM 2576 O O . THR A 1 321 ? 18.312 -23.503 -9.780 1.00 46.47 321 THR A O 1
ATOM 2579 N N . PRO A 1 322 ? 18.585 -25.728 -9.520 1.00 47.12 322 PRO A N 1
ATOM 2580 C CA . PRO A 1 322 ? 19.045 -25.609 -8.151 1.00 47.12 322 PRO A CA 1
ATOM 2581 C C . PRO A 1 322 ? 20.309 -24.741 -8.072 1.00 47.12 322 PRO A C 1
ATOM 2583 O O . PRO A 1 322 ? 21.411 -25.178 -8.393 1.00 47.12 322 PRO A O 1
ATOM 2586 N N . SER A 1 323 ? 20.141 -23.488 -7.652 1.00 47.03 323 SER A N 1
ATOM 2587 C CA . SER A 1 323 ? 21.233 -22.621 -7.216 1.00 47.03 323 SER A CA 1
ATOM 2588 C C . SER A 1 323 ? 21.786 -23.153 -5.882 1.00 47.03 323 SER A C 1
ATOM 2590 O O . SER A 1 323 ? 21.028 -23.701 -5.086 1.00 47.03 323 SER A O 1
ATOM 2592 N N . PRO A 1 324 ? 23.073 -22.989 -5.543 1.00 49.03 324 PRO A N 1
ATOM 2593 C CA . PRO A 1 324 ? 23.628 -23.477 -4.271 1.00 49.03 324 PRO A CA 1
ATOM 2594 C C . PRO A 1 324 ? 22.953 -22.905 -3.002 1.00 49.03 324 PRO A C 1
ATOM 2596 O O . PRO A 1 324 ? 23.225 -23.365 -1.898 1.00 49.03 324 PRO A O 1
ATOM 2599 N N . LEU A 1 325 ? 22.062 -21.916 -3.148 1.00 51.69 325 LEU A N 1
ATOM 2600 C CA . LEU A 1 325 ? 21.266 -21.281 -2.090 1.00 51.69 325 LEU A CA 1
ATOM 2601 C C . LEU A 1 325 ? 19.907 -21.978 -1.809 1.00 51.69 325 LEU A C 1
ATOM 2603 O O . LEU A 1 325 ? 19.116 -21.476 -1.014 1.00 51.69 325 LEU A O 1
ATOM 2607 N N . VAL A 1 326 ? 19.636 -23.148 -2.410 1.00 49.19 326 VAL A N 1
ATOM 2608 C CA . VAL A 1 326 ? 18.358 -23.918 -2.415 1.00 49.19 326 VAL A CA 1
ATOM 2609 C C . VAL A 1 326 ? 17.954 -24.560 -1.070 1.00 49.19 326 VAL A C 1
ATOM 2611 O O . VAL A 1 326 ? 17.216 -25.535 -1.006 1.00 49.19 326 VAL A O 1
ATOM 2614 N N . SER A 1 327 ? 18.318 -23.949 0.057 1.00 50.78 327 SER A N 1
ATOM 2615 C CA . SER A 1 327 ? 17.511 -24.091 1.284 1.00 50.78 327 SER A CA 1
ATOM 2616 C C . SER A 1 327 ? 16.194 -23.287 1.182 1.00 50.78 327 SER A C 1
ATOM 2618 O O . SER A 1 327 ? 15.284 -23.428 1.997 1.00 50.78 327 SER A O 1
ATOM 2620 N N . SER A 1 328 ? 16.068 -22.452 0.144 1.00 53.91 328 SER A N 1
ATOM 2621 C CA . SER A 1 328 ? 15.080 -21.383 0.027 1.00 53.91 328 SER A CA 1
ATOM 2622 C C . SER A 1 328 ? 13.752 -21.738 -0.665 1.00 53.91 328 SER A C 1
ATOM 2624 O O . SER A 1 328 ? 13.110 -20.849 -1.215 1.00 53.91 328 SER A O 1
ATOM 2626 N N . VAL A 1 329 ? 13.347 -23.007 -0.729 1.00 61.38 329 VAL A N 1
AT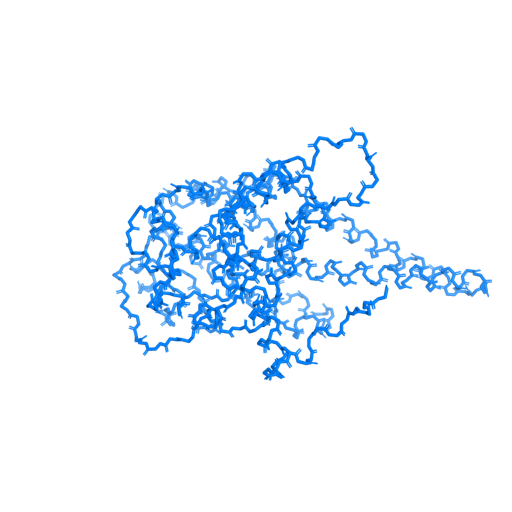OM 2627 C CA . VAL A 1 329 ? 12.008 -23.394 -1.247 1.00 61.38 329 VAL A CA 1
ATOM 2628 C C . VAL A 1 329 ? 11.229 -24.233 -0.227 1.00 61.38 329 VAL A C 1
ATOM 2630 O O . VAL A 1 329 ? 10.025 -24.469 -0.365 1.00 61.38 329 VAL A O 1
ATOM 2633 N N . PHE A 1 330 ? 11.898 -24.694 0.831 1.00 74.38 330 PHE A N 1
ATOM 2634 C CA . PHE A 1 330 ? 11.310 -25.606 1.804 1.00 74.38 330 PHE A CA 1
ATOM 2635 C C . PHE A 1 330 ? 10.235 -24.935 2.657 1.00 74.38 330 PHE A C 1
ATOM 2637 O O . PHE A 1 330 ? 9.246 -25.589 2.993 1.00 74.38 330 PHE A O 1
ATOM 2644 N N . HIS A 1 331 ? 10.382 -23.650 2.987 1.00 80.56 331 HIS A N 1
ATOM 2645 C CA . HIS A 1 331 ? 9.472 -22.991 3.917 1.00 80.56 331 HIS A CA 1
ATOM 2646 C C . HIS A 1 331 ? 8.162 -22.611 3.227 1.00 80.56 331 HIS A C 1
ATOM 2648 O O . HIS A 1 331 ? 7.093 -22.944 3.742 1.00 80.56 331 HIS A O 1
ATOM 2654 N N . ARG A 1 332 ? 8.222 -22.022 2.022 1.00 86.06 332 ARG A N 1
ATOM 2655 C CA . ARG A 1 332 ? 7.019 -21.760 1.209 1.00 86.06 332 ARG A CA 1
ATOM 2656 C C . ARG A 1 332 ? 6.269 -23.040 0.866 1.00 86.06 332 ARG A C 1
ATOM 2658 O O . ARG A 1 332 ? 5.052 -23.105 1.038 1.00 86.06 332 ARG A O 1
ATOM 2665 N N . LYS A 1 333 ? 6.992 -24.086 0.446 1.00 87.00 333 LYS A N 1
ATOM 2666 C CA . LYS A 1 333 ? 6.392 -25.396 0.156 1.00 87.00 333 LYS A CA 1
ATOM 2667 C C . LYS A 1 333 ? 5.703 -25.988 1.379 1.00 87.00 333 LYS A C 1
ATOM 2669 O O . LYS A 1 333 ? 4.583 -26.473 1.250 1.00 87.00 333 LYS A O 1
ATOM 2674 N N . ARG A 1 334 ? 6.332 -25.913 2.557 1.00 88.56 334 ARG A N 1
ATOM 2675 C CA . ARG A 1 334 ? 5.729 -26.364 3.818 1.00 88.56 334 ARG A CA 1
ATOM 2676 C C . ARG A 1 334 ? 4.394 -25.668 4.064 1.00 88.56 334 ARG A C 1
ATOM 2678 O O . ARG A 1 334 ? 3.400 -26.363 4.219 1.00 88.56 334 ARG A O 1
ATOM 2685 N N . VAL A 1 335 ? 4.377 -24.334 4.049 1.00 89.69 335 VAL A N 1
ATOM 2686 C CA . VAL A 1 335 ? 3.176 -23.532 4.341 1.00 89.69 335 VAL A CA 1
ATOM 2687 C C . VAL A 1 335 ? 2.052 -23.830 3.355 1.00 89.69 335 VAL A C 1
ATOM 2689 O O . VAL A 1 335 ? 0.912 -24.014 3.770 1.00 89.69 335 VAL A O 1
ATOM 2692 N N . PHE A 1 336 ? 2.369 -23.941 2.063 1.00 90.00 336 PHE A N 1
ATOM 2693 C CA . PHE A 1 336 ? 1.373 -24.244 1.039 1.00 90.00 336 PHE A CA 1
ATOM 2694 C C . PHE A 1 336 ? 0.789 -25.655 1.198 1.00 90.00 336 PHE A C 1
ATOM 2696 O O . PHE A 1 336 ? -0.427 -25.831 1.177 1.00 90.00 336 PHE A O 1
ATOM 2703 N N . CYS A 1 337 ? 1.638 -26.666 1.409 1.00 90.25 337 CYS A N 1
ATOM 2704 C CA . CYS A 1 337 ? 1.191 -28.049 1.592 1.00 90.25 337 CYS A CA 1
ATOM 2705 C C . CYS A 1 337 ? 0.439 -28.273 2.912 1.00 90.25 337 CYS A C 1
ATOM 2707 O O . CYS A 1 337 ? -0.377 -29.187 2.987 1.00 90.25 337 CYS A O 1
ATOM 2709 N N . SER A 1 338 ? 0.706 -27.468 3.945 1.00 92.00 338 SER A N 1
ATOM 2710 C CA . SER A 1 338 ? 0.017 -27.541 5.237 1.00 92.00 338 SER A CA 1
ATOM 2711 C C . SER A 1 338 ? -1.163 -26.576 5.360 1.00 92.00 338 SER A C 1
ATOM 2713 O O . SER A 1 338 ? -1.716 -26.453 6.451 1.00 92.00 338 SER A O 1
ATOM 2715 N N . TYR A 1 339 ? -1.532 -25.856 4.295 1.00 94.94 339 TYR A N 1
ATOM 2716 C CA . TYR A 1 339 ? -2.566 -24.831 4.374 1.00 94.94 339 TYR A CA 1
ATOM 2717 C C . TYR A 1 339 ? -3.953 -25.460 4.626 1.00 94.94 339 TYR A C 1
ATOM 2719 O O . TYR A 1 339 ? -4.459 -26.186 3.763 1.00 94.94 339 TYR A O 1
ATOM 2727 N N . PRO A 1 340 ? -4.611 -25.178 5.770 1.00 94.38 340 PRO A N 1
ATOM 2728 C CA . PRO A 1 340 ? -5.815 -25.901 6.192 1.00 94.38 340 PRO A CA 1
ATOM 2729 C C . PRO A 1 340 ? -7.021 -25.680 5.270 1.00 94.38 340 PRO A C 1
ATOM 2731 O O . PRO A 1 340 ? -7.897 -26.539 5.172 1.00 94.38 340 PRO A O 1
ATOM 2734 N N . TYR A 1 341 ? -7.063 -24.552 4.556 1.00 96.50 341 TYR A N 1
ATOM 2735 C CA . TYR A 1 341 ? -8.192 -24.162 3.709 1.00 96.50 341 TYR A CA 1
ATOM 2736 C C . TYR A 1 341 ? -7.920 -24.329 2.211 1.00 96.50 341 TYR A C 1
ATOM 2738 O O . TYR A 1 341 ? -8.600 -23.709 1.393 1.00 96.50 341 TYR A O 1
ATOM 2746 N N . ALA A 1 342 ? -6.974 -25.193 1.825 1.00 95.56 342 ALA A N 1
ATOM 2747 C CA . ALA A 1 342 ? -6.653 -25.455 0.419 1.00 95.56 342 ALA A CA 1
ATOM 2748 C C . ALA A 1 342 ? -7.880 -25.791 -0.465 1.00 95.56 342 ALA A C 1
ATOM 2750 O O . ALA A 1 342 ? -7.972 -25.233 -1.561 1.00 95.56 342 ALA A O 1
ATOM 2751 N N . PRO A 1 343 ? -8.879 -26.590 -0.020 1.00 95.81 343 PRO A N 1
ATOM 2752 C CA . PRO A 1 343 ? -10.089 -26.821 -0.816 1.00 95.81 343 PRO A CA 1
ATOM 2753 C C . PRO A 1 343 ? -10.907 -25.545 -1.071 1.00 95.81 343 PRO A C 1
ATOM 2755 O O . PRO A 1 343 ? -11.435 -25.358 -2.164 1.00 95.81 343 PRO A O 1
ATOM 2758 N N . ARG A 1 344 ? -10.980 -24.640 -0.084 1.00 96.94 344 ARG A N 1
ATOM 2759 C CA . ARG A 1 344 ? -11.681 -23.350 -0.214 1.00 96.94 344 ARG A CA 1
ATOM 2760 C C . ARG A 1 344 ? -10.925 -22.380 -1.107 1.00 96.94 344 ARG A C 1
ATOM 2762 O O . ARG A 1 344 ? -11.550 -21.646 -1.864 1.00 96.94 344 ARG A O 1
ATOM 2769 N N . LEU A 1 345 ? -9.596 -22.401 -1.055 1.00 96.44 345 LEU A N 1
ATOM 2770 C CA . LEU A 1 345 ? -8.759 -21.634 -1.971 1.00 96.44 345 LEU A CA 1
ATOM 2771 C C . LEU A 1 345 ? -8.988 -22.080 -3.422 1.00 96.44 345 LEU A C 1
ATOM 2773 O O . LEU A 1 345 ? -9.210 -21.240 -4.290 1.00 96.44 345 LEU A O 1
ATOM 2777 N N . ALA A 1 346 ? -9.007 -23.391 -3.675 1.00 95.75 346 ALA A N 1
ATOM 2778 C CA . ALA A 1 346 ? -9.301 -23.938 -4.998 1.00 95.75 346 ALA A CA 1
ATOM 2779 C C . ALA A 1 346 ? -10.705 -23.535 -5.491 1.00 95.75 346 ALA A C 1
ATOM 2781 O O . ALA A 1 346 ? -10.857 -23.080 -6.624 1.00 95.75 346 ALA A O 1
ATOM 2782 N N . GLU A 1 347 ? -11.720 -23.628 -4.628 1.00 95.69 347 GLU A N 1
ATOM 2783 C CA . GLU A 1 347 ? -13.083 -23.168 -4.924 1.00 95.69 347 GLU A CA 1
ATOM 2784 C C . GLU A 1 347 ? -13.119 -21.670 -5.279 1.00 95.69 347 GLU A C 1
ATOM 2786 O O . GLU A 1 347 ? -13.731 -21.277 -6.274 1.00 95.69 347 GLU A O 1
ATOM 2791 N N . ALA A 1 348 ? -12.419 -20.829 -4.510 1.00 95.56 348 ALA A N 1
ATOM 2792 C CA . ALA A 1 348 ? -12.342 -19.391 -4.748 1.00 95.56 348 ALA A CA 1
ATOM 2793 C C . ALA A 1 348 ? -11.699 -19.050 -6.106 1.00 95.56 348 ALA A C 1
ATOM 2795 O O . ALA A 1 348 ? -12.177 -18.143 -6.791 1.00 95.56 348 ALA A O 1
ATOM 2796 N N . LEU A 1 349 ? -10.663 -19.793 -6.516 1.00 94.62 349 LEU A N 1
ATOM 2797 C CA . LEU A 1 349 ? -10.006 -19.640 -7.821 1.00 94.62 349 LEU A CA 1
ATOM 2798 C C . LEU A 1 349 ? -10.926 -20.032 -8.984 1.00 94.62 349 LEU A C 1
ATOM 2800 O O . LEU A 1 349 ? -11.011 -19.314 -9.978 1.00 94.62 349 LEU A O 1
ATOM 2804 N N . ILE A 1 350 ? -11.660 -21.140 -8.853 1.00 94.62 350 ILE A N 1
ATOM 2805 C CA . ILE A 1 350 ? -12.638 -21.553 -9.869 1.00 94.62 350 ILE A CA 1
ATOM 2806 C C . ILE A 1 350 ? -13.735 -20.492 -9.991 1.00 94.62 350 ILE A C 1
ATOM 2808 O O . ILE A 1 350 ? -14.105 -20.100 -11.096 1.00 94.62 350 ILE A O 1
ATOM 2812 N N . LYS A 1 351 ? -14.227 -19.979 -8.860 1.00 92.00 351 LYS A N 1
ATOM 2813 C CA . LYS A 1 351 ? -15.280 -18.964 -8.846 1.00 92.00 351 LYS A CA 1
ATOM 2814 C C . LYS A 1 351 ? -14.836 -17.653 -9.490 1.00 92.00 351 LYS A C 1
ATOM 2816 O O . LYS A 1 351 ? -15.588 -17.105 -10.288 1.00 92.00 351 LYS A O 1
ATOM 2821 N N . VAL A 1 352 ? -13.627 -17.161 -9.199 1.00 91.00 352 VAL A N 1
ATOM 2822 C CA . VAL A 1 352 ? -13.134 -15.931 -9.841 1.00 91.00 352 VAL A CA 1
ATOM 2823 C C . VAL A 1 352 ? -12.919 -16.126 -11.343 1.00 91.00 352 VAL A C 1
ATOM 2825 O O . VAL A 1 352 ? -13.255 -15.232 -12.115 1.00 91.00 352 VAL A O 1
ATOM 2828 N N . PHE A 1 353 ? -12.438 -17.299 -11.769 1.00 89.75 353 PHE A N 1
ATOM 2829 C CA . PHE A 1 353 ? -12.304 -17.640 -13.186 1.00 89.75 353 PHE A CA 1
ATOM 2830 C C . PHE A 1 353 ? -13.663 -17.605 -13.897 1.00 89.75 353 PHE A C 1
ATOM 2832 O O . PHE A 1 353 ? -13.811 -16.928 -14.913 1.00 89.75 353 PHE A O 1
ATOM 2839 N N . VAL A 1 354 ? -14.679 -18.258 -13.321 1.00 88.94 354 VAL A N 1
ATOM 2840 C CA . VAL A 1 354 ? -16.046 -18.256 -13.862 1.00 88.94 354 VAL A CA 1
ATOM 2841 C C . VAL A 1 354 ? -16.630 -16.841 -13.887 1.00 88.94 354 VAL A C 1
ATOM 2843 O O . VAL A 1 354 ? -17.189 -16.425 -14.900 1.00 88.94 354 VAL A O 1
ATOM 2846 N N . ASP A 1 355 ? -16.473 -16.069 -12.810 1.00 85.56 355 ASP A N 1
ATOM 2847 C CA . ASP A 1 355 ? -16.948 -14.687 -12.758 1.00 85.56 355 ASP A CA 1
ATOM 2848 C C . ASP A 1 355 ? -16.334 -13.849 -13.887 1.00 85.56 355 ASP A C 1
ATOM 2850 O O . ASP A 1 355 ? -17.045 -13.108 -14.561 1.00 85.56 355 ASP A O 1
ATOM 2854 N N . ILE A 1 356 ? -15.024 -13.952 -14.111 1.00 82.44 356 ILE A N 1
ATOM 2855 C CA . ILE A 1 356 ? -14.302 -13.168 -15.119 1.00 82.44 356 ILE A CA 1
ATOM 2856 C C . ILE A 1 356 ? -14.725 -13.559 -16.539 1.00 82.44 356 ILE A C 1
ATOM 2858 O O . ILE A 1 356 ? -15.043 -12.673 -17.337 1.00 82.44 356 ILE A O 1
ATOM 2862 N N . GLU A 1 357 ? -14.763 -14.859 -16.830 1.00 80.38 357 GLU A N 1
ATOM 2863 C CA . GLU A 1 357 ? -15.009 -15.382 -18.176 1.00 80.38 357 GLU A CA 1
ATOM 2864 C C . GLU A 1 357 ? -16.474 -15.203 -18.602 1.00 80.38 357 GLU A C 1
ATOM 2866 O O . GLU A 1 357 ? -16.758 -14.812 -19.734 1.00 80.38 357 GLU A O 1
ATOM 2871 N N . PHE A 1 358 ? -17.425 -15.413 -17.683 1.00 69.19 358 PHE A N 1
ATOM 2872 C CA . PHE A 1 358 ? -18.853 -15.442 -18.017 1.00 69.19 358 PHE A CA 1
ATOM 2873 C C . PHE A 1 358 ? -19.608 -14.139 -17.716 1.00 69.19 358 PHE A C 1
ATOM 2875 O O . PHE A 1 358 ? -20.685 -13.936 -18.276 1.00 69.19 358 PHE A O 1
ATOM 2882 N N . THR A 1 359 ? -19.082 -13.217 -16.892 1.00 61.94 359 THR A N 1
ATOM 2883 C CA . THR A 1 359 ? -19.761 -11.921 -16.641 1.00 61.94 359 THR A CA 1
ATOM 2884 C C . THR A 1 359 ? -19.295 -10.771 -17.539 1.00 61.94 359 THR A C 1
ATOM 2886 O O . THR A 1 359 ? -19.840 -9.671 -17.441 1.00 61.94 359 THR A O 1
ATOM 2889 N N . GLY A 1 360 ? -18.308 -10.984 -18.421 1.00 52.94 360 GLY A N 1
ATOM 2890 C CA . GLY A 1 360 ? -17.872 -10.006 -19.433 1.00 52.94 360 GLY A CA 1
ATOM 2891 C C . GLY A 1 360 ? -17.239 -8.713 -18.890 1.00 52.94 360 GLY A C 1
ATOM 2892 O O . GLY A 1 360 ? -16.883 -7.829 -19.667 1.00 52.94 360 GLY A O 1
ATOM 2893 N N . LYS A 1 361 ? -17.062 -8.576 -17.568 1.00 50.72 361 LYS A N 1
ATOM 2894 C CA . LYS A 1 361 ? -16.586 -7.340 -16.917 1.00 50.72 361 LYS A CA 1
ATOM 2895 C C . LYS A 1 361 ? -15.069 -7.109 -16.985 1.00 50.72 361 LYS A C 1
ATOM 2897 O O . LYS A 1 361 ? -14.616 -6.060 -16.543 1.00 50.72 361 LYS A O 1
ATOM 2902 N N . ALA A 1 362 ? -14.285 -8.036 -17.539 1.00 46.69 362 ALA A N 1
ATOM 2903 C CA . ALA A 1 362 ? -12.816 -7.978 -17.521 1.00 46.69 362 ALA A CA 1
ATOM 2904 C C . ALA A 1 362 ? -12.139 -7.853 -18.902 1.00 46.69 362 ALA A C 1
ATOM 2906 O O . ALA A 1 362 ? -10.911 -7.873 -18.991 1.00 46.69 362 ALA A O 1
ATOM 2907 N N . VAL A 1 363 ? -12.894 -7.709 -19.996 1.00 41.53 363 VAL A N 1
ATOM 2908 C CA . VAL A 1 363 ? -12.359 -7.965 -21.352 1.00 41.53 363 VAL A CA 1
ATOM 2909 C C . VAL A 1 363 ? -11.376 -6.892 -21.875 1.00 41.53 363 VAL A C 1
ATOM 2911 O O . VAL A 1 363 ? -10.783 -7.081 -22.933 1.00 41.53 363 VAL A O 1
ATOM 2914 N N . GLN A 1 364 ? -11.099 -5.802 -21.149 1.00 38.78 364 GLN A N 1
ATOM 2915 C CA . GLN A 1 364 ? -10.174 -4.752 -21.627 1.00 38.78 364 GLN A CA 1
ATOM 2916 C C . GLN A 1 364 ? -8.829 -4.627 -20.886 1.00 38.78 364 GLN A C 1
ATOM 2918 O O . GLN A 1 364 ? -7.963 -3.911 -21.377 1.00 38.78 364 GLN A O 1
ATOM 2923 N N . GLY A 1 365 ? -8.600 -5.332 -19.769 1.00 37.28 365 GLY A N 1
ATOM 2924 C CA . GLY A 1 365 ? -7.374 -5.157 -18.960 1.00 37.28 365 GLY A CA 1
ATOM 2925 C C . GLY A 1 365 ? -6.369 -6.315 -18.979 1.00 37.28 365 GLY A C 1
ATOM 2926 O O . GLY A 1 365 ? -5.179 -6.087 -18.793 1.00 37.28 365 GLY A O 1
ATOM 2927 N N . CYS A 1 366 ? -6.818 -7.551 -19.218 1.00 34.84 366 CYS A N 1
ATOM 2928 C CA . CYS A 1 366 ? -5.990 -8.753 -19.018 1.00 34.84 366 CYS A CA 1
ATOM 2929 C C . CYS A 1 366 ? -5.402 -9.355 -20.307 1.00 34.84 366 CYS A C 1
ATOM 2931 O O . CYS A 1 366 ? -4.778 -10.411 -20.262 1.00 34.84 366 CYS A O 1
ATOM 2933 N N . ARG A 1 367 ? -5.557 -8.707 -21.471 1.00 33.25 367 ARG A N 1
ATOM 2934 C CA . ARG A 1 367 ? -4.879 -9.138 -22.708 1.00 33.25 367 ARG A CA 1
ATOM 2935 C C . ARG A 1 367 ? -3.505 -8.479 -22.834 1.00 33.25 367 ARG A C 1
ATOM 2937 O O . ARG A 1 367 ? -3.320 -7.575 -23.640 1.00 33.25 367 ARG A O 1
ATOM 2944 N N . ALA A 1 368 ? -2.538 -8.957 -22.060 1.00 35.19 368 ALA A N 1
ATOM 2945 C CA . ALA A 1 368 ? -1.121 -8.738 -22.342 1.00 35.19 368 ALA A CA 1
ATOM 2946 C C . ALA A 1 368 ? -0.299 -9.944 -21.869 1.00 35.19 368 ALA A C 1
ATOM 2948 O O . ALA A 1 368 ? 0.324 -9.921 -20.815 1.00 35.19 368 ALA A O 1
ATOM 2949 N N . GLY A 1 369 ? -0.325 -11.004 -22.675 1.00 28.47 369 GLY A N 1
ATOM 2950 C CA . GLY A 1 369 ? 0.509 -12.189 -22.512 1.00 28.47 369 GLY A CA 1
ATOM 2951 C C . GLY A 1 369 ? -0.105 -13.369 -23.260 1.00 28.47 369 GLY A C 1
ATOM 2952 O O . GLY A 1 369 ? -1.117 -13.893 -22.797 1.00 28.47 369 GLY A O 1
ATOM 2953 N N . PRO A 1 370 ? 0.414 -13.770 -24.434 1.00 34.31 370 PRO A N 1
ATOM 2954 C CA . PRO A 1 370 ? 0.033 -15.050 -25.002 1.00 34.31 370 PRO A CA 1
ATOM 2955 C C . PRO A 1 370 ? 0.561 -16.144 -24.072 1.00 34.31 370 PRO A C 1
ATOM 2957 O O . PRO A 1 370 ? 1.759 -16.219 -23.817 1.00 34.31 370 PRO A O 1
ATOM 2960 N N . TRP A 1 371 ? -0.345 -16.975 -23.565 1.00 37.12 371 TRP A N 1
ATOM 2961 C CA . TRP A 1 371 ? 0.008 -18.305 -23.092 1.00 37.12 371 TRP A CA 1
ATOM 2962 C C . TRP A 1 371 ? 0.463 -19.112 -24.313 1.00 37.12 371 TRP A C 1
ATOM 2964 O O . TRP A 1 371 ? -0.365 -19.668 -25.036 1.00 37.12 371 TRP A O 1
ATOM 2974 N N . GLN A 1 372 ? 1.768 -19.090 -24.578 1.00 29.66 372 GLN A N 1
ATOM 2975 C CA . GLN A 1 372 ? 2.500 -20.080 -25.364 1.00 29.66 372 GLN A CA 1
ATOM 2976 C C . GLN A 1 372 ? 3.831 -20.357 -24.683 1.00 29.66 372 GLN A C 1
ATOM 2978 O O . GLN A 1 372 ? 4.505 -19.369 -24.308 1.00 29.66 372 GLN A O 1
#

Foldseek 3Di:
DVVLLVVLLVVLVCQCVVDLVSVLVSLLVLQVLLVQLVCLLPPVVVVDDPVCVVSHDDLVVLLSVLSSLLVVQVVQLALFRLLLLLAALCLLLDADDDSVQCSQQVRNHHDSNVFAFQAAAPDDDDRDRHGDVNNSSLVSNLSSCLSHVVSLLVVLVVLVVVLVVLVVVLVVCVVVVHPCNVVSVVVNVVSVVVNVVSLCSNVPPSSLLSLLSSLLNLLQNLLCLLQVPNDSGRDDDDPPGDLDRNRSNSHGPSSLVSSLSSLLCCLVRPVVSLQVCLVSCLSVLSSLLSRLLDCSSGVDLVSSVSSVVSVVSNAQDPPPDDDVVPVRRVSSPVCQVPNPCVVSSVVSVVNSVCCCPPVVPPVPPPPDDDPD

pLDDT: mean 88.5, std 14.23, range [28.47, 98.44]

Radius of gyration: 21.86 Å; chains: 1; bounding box: 52×50×63 Å

Sequence (372 aa):
MAQFHEKIYQMLKNLLQLSPETKHCILSWLGNCLHANAGRTKIWANQMPEIFFQMYASDAFFLNLGAALLKLCQPFCKPRSSRLLTFNPTYCALKELDDEERKIKNVHMRGLDKETCLIPAVREPKFPQSYNLVTENLVLTAYALYLGFHRLHDQMVKINQNLHRLQVAWRDAQQSSSPAADNLREQFERLMTIYLSTKTAMTEPQMLQNCLNLQVSMAVLLVQLAIGNEGSQLAELTFPLPDSCSSLAYVPEFFADNLGDFLIFLRRFADDILETSADSLEHVLHFITVFTGSVERMKNPHLRAKLAEVLEAVMPHLDQTPSPLVSSVFHRKRVFCSYPYAPRLAEALIKVFVDIEFTGKAVQGCRAGPWQ

Secondary structure (DSSP, 8-state):
-HHHHHHHHHHHHHHHHH-HHHHHHHHHHHHHHHHHTGGGGSGGGGTS-GGGGGGS--HHHHHHHHHHHHHHHTTT-STT-TTGGG--GGGGG-----HHHHHHHT----SGGGS-BSS---S-----SS--HHHHHHHHHHHHHIIIIIHHHHHHHHHHHHHHHHHHHHHHHHHTT-TTHHHHHHHHHHHHHHHHHHHHHHT-HHHHHHHHHHHHHHHHHHHHHHTT--SSSPPPP-SSPPS--GGGGGSBTHHHHHHHHHHHHHHHH-HHHHHHTHHHHHHHHHHHHHHTT-TTT---HHHHHHHHHHHHHHSPPTTS---TTTTTTHHHHHHHHT-TTHHHHHHHHHHHHHHHHHH-TTTTTS------

Organism: Molossus molossus (NCBI:txid27622)

InterPro domains:
  IPR019474 Ubiquitin conjugation factor E4, core [PF10408] (2-364)
  IPR045132 Ubiquitin conjugation factor E4 [PTHR13931] (1-364)